Protein AF-0000000083156246 (afdb_homodimer)

Solvent-accessible surface area (backbone atoms only — not comparable to full-atom values): 14000 Å² total; per-residue (Å²): 124,77,68,82,75,63,25,38,40,36,39,37,38,32,23,58,22,93,51,38,38,28,32,35,78,38,46,65,82,38,46,43,34,25,43,88,97,34,77,85,45,65,44,53,47,70,71,51,30,69,39,66,24,40,34,71,54,14,24,37,70,51,32,36,21,20,38,89,96,41,74,42,15,24,26,34,36,34,30,39,26,34,57,85,78,69,37,68,40,30,32,45,35,41,36,32,53,46,61,86,89,46,61,37,47,78,46,81,38,79,67,34,80,67,39,44,77,48,71,56,75,60,36,51,52,68,57,34,41,56,33,44,33,41,37,32,67,102,126,79,67,85,80,63,26,38,39,34,40,36,39,32,23,58,23,92,52,38,36,29,31,35,78,38,46,64,83,37,47,44,36,25,42,87,97,33,78,85,46,64,42,53,46,71,69,51,30,68,38,68,24,40,37,71,53,14,25,37,70,51,32,36,21,21,37,88,96,43,74,44,14,24,26,35,36,34,31,38,26,35,58,83,78,70,38,67,41,29,31,45,34,41,36,33,52,44,62,86,89,47,61,37,46,78,46,80,39,78,67,32,79,66,39,43,76,47,72,55,73,59,35,52,52,70,55,34,41,55,34,45,34,40,37,32,67,103

Organism: NCBI:txid41062

Nearest PDB structures (foldseek):
  6myk-assembly4_D  TM=9.295E-01  e=2.695E-13  Pleurotus ostreatus
  4oeb-assembly1_A  TM=9.146E-01  e=1.366E-12  Pleurotus ostreatus
  6myi-assembly1_A  TM=9.170E-01  e=2.559E-12  Pleurotus ostreatus
  6zc2-assembly1_A  TM=9.288E-01  e=1.599E-11  Pseudomonas aeruginosa PAO1
  5v3s-assembly2_B  TM=8.999E-01  e=5.058E-11  Alcaligenes faecalis

Structure (mmCIF, N/CA/C/O backbone):
data_AF-0000000083156246-model_v1
#
loop_
_entity.id
_entity.type
_entity.pdbx_description
1 polymer 'Aegerolysin type hemolysin'
#
loop_
_atom_site.group_PDB
_atom_site.id
_atom_site.type_symbol
_atom_site.label_atom_id
_atom_site.label_alt_id
_atom_site.label_comp_id
_atom_site.label_asym_id
_atom_site.label_entity_id
_atom_site.label_seq_id
_atom_site.pdbx_PDB_ins_code
_atom_site.Cartn_x
_atom_site.Cartn_y
_atom_site.Cartn_z
_atom_site.occupancy
_atom_site.B_iso_or_equiv
_atom_site.auth_seq_id
_atom_site.auth_comp_id
_atom_site.auth_asym_id
_atom_site.auth_atom_id
_atom_site.pdbx_PDB_model_num
ATOM 1 N N . MET A 1 1 ? 5.893 0.701 -27.314 1 23 1 MET A N 1
ATOM 2 C CA . MET A 1 1 ? 7.098 -0.045 -26.962 1 23 1 MET A CA 1
ATOM 3 C C . MET A 1 1 ? 6.762 -1.228 -26.061 1 23 1 MET A C 1
ATOM 5 O O . MET A 1 1 ? 5.915 -1.117 -25.173 1 23 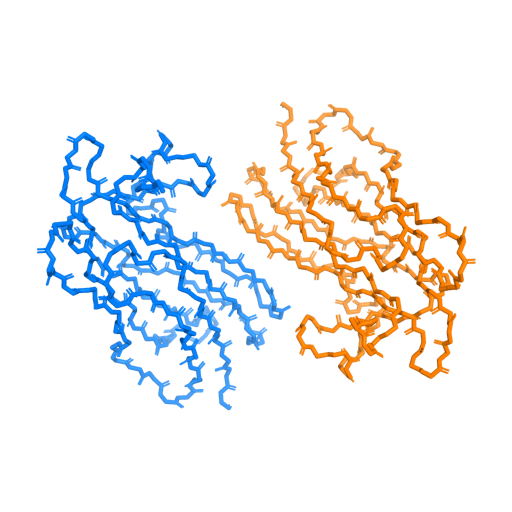1 MET A O 1
ATOM 9 N N . ALA A 1 2 ? 6.715 -2.397 -26.546 1 32.4 2 ALA A N 1
ATOM 10 C CA . ALA A 1 2 ? 6.608 -3.628 -25.768 1 32.4 2 ALA A CA 1
ATOM 11 C C . ALA A 1 2 ? 7.308 -3.486 -24.419 1 32.4 2 ALA A C 1
ATOM 13 O O . ALA A 1 2 ? 8.448 -3.021 -24.349 1 32.4 2 ALA A O 1
ATOM 14 N N . ASP A 1 3 ? 6.818 -3.078 -23.359 1 42.76 3 ASP A N 1
ATOM 15 C CA . ASP A 1 3 ? 7.638 -2.944 -22.159 1 42.76 3 ASP A CA 1
ATOM 16 C C . ASP A 1 3 ? 8.715 -4.026 -22.106 1 42.76 3 ASP A C 1
ATOM 18 O O . ASP A 1 3 ? 8.46 -5.18 -22.457 1 42.76 3 ASP A O 1
ATOM 22 N N . ALA A 1 4 ? 9.845 -3.738 -22.415 1 46.4 4 ALA A N 1
ATOM 23 C CA . ALA A 1 4 ? 11.026 -4.597 -22.469 1 46.4 4 ALA A CA 1
ATOM 24 C C . ALA A 1 4 ? 10.936 -5.717 -21.437 1 46.4 4 ALA A C 1
ATOM 26 O O . A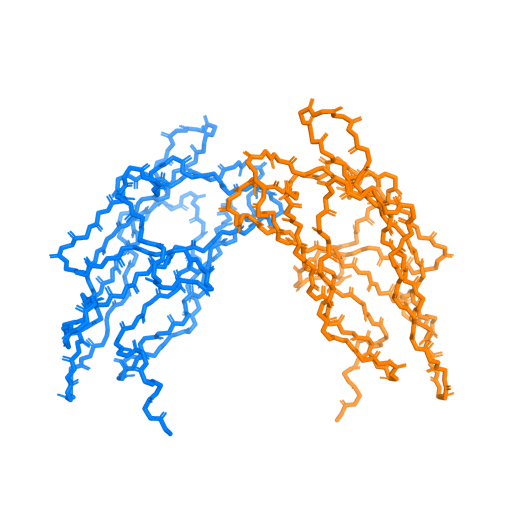LA A 1 4 ? 11.65 -6.718 -21.535 1 46.4 4 ALA A O 1
ATOM 27 N N . TYR A 1 5 ? 10.292 -5.524 -20.379 1 56.63 5 TYR A N 1
ATOM 28 C CA . TYR A 1 5 ? 10.434 -6.5 -19.304 1 56.63 5 TYR A CA 1
ATOM 29 C C . TYR A 1 5 ? 9.358 -7.574 -19.397 1 56.63 5 TYR A C 1
ATOM 31 O O . TYR A 1 5 ? 9.165 -8.352 -18.46 1 56.63 5 TYR A O 1
ATOM 39 N N . GLY A 1 6 ? 9.312 -8.321 -20.547 1 78.67 6 GLY A N 1
ATOM 40 C CA . GLY A 1 6 ? 8.546 -9.539 -20.757 1 78.67 6 GLY A CA 1
ATOM 41 C C . GLY A 1 6 ? 7.22 -9.544 -20.02 1 78.67 6 GLY A C 1
ATOM 42 O O . GLY A 1 6 ? 6.666 -8.484 -19.72 1 78.67 6 GLY A O 1
ATOM 43 N N . GLN A 1 7 ? 6.46 -10.645 -19.826 1 90.79 7 GLN A N 1
ATOM 44 C CA . GLN A 1 7 ? 5.186 -10.843 -19.144 1 90.79 7 GLN A CA 1
ATOM 45 C C . GLN A 1 7 ? 5.345 -10.712 -17.632 1 90.79 7 GLN A C 1
ATOM 47 O O . GLN A 1 7 ? 6.297 -11.241 -17.055 1 90.79 7 GLN A O 1
ATOM 52 N N . TYR A 1 8 ? 4.467 -9.873 -16.946 1 93.11 8 TYR A N 1
ATOM 53 C CA . TYR A 1 8 ? 4.473 -9.778 -15.49 1 93.11 8 TYR A CA 1
ATOM 54 C C . TYR A 1 8 ? 3.066 -9.545 -14.953 1 93.11 8 TYR A C 1
ATOM 56 O O . TYR A 1 8 ? 2.163 -9.167 -15.703 1 93.11 8 TYR A O 1
ATOM 64 N N . VAL A 1 9 ? 2.884 -9.857 -13.705 1 96.03 9 VAL A N 1
ATOM 65 C CA . VAL A 1 9 ? 1.678 -9.508 -12.961 1 96.03 9 VAL A CA 1
ATOM 66 C C . VAL A 1 9 ? 2.06 -8.859 -11.633 1 96.03 9 VAL A C 1
ATOM 68 O O . VAL A 1 9 ? 3.001 -9.298 -10.967 1 96.03 9 VAL A O 1
ATOM 71 N N . ASP A 1 10 ? 1.47 -7.801 -11.275 1 96.47 10 ASP A N 1
ATOM 72 C CA . ASP A 1 10 ? 1.563 -7.11 -9.993 1 96.47 10 ASP A CA 1
ATOM 73 C C . ASP A 1 10 ? 0.211 -7.089 -9.282 1 96.47 10 ASP A C 1
ATOM 75 O O . ASP A 1 10 ? -0.662 -6.287 -9.621 1 96.47 10 ASP A O 1
ATOM 79 N N . ILE A 1 11 ? 0.009 -7.968 -8.343 1 98.56 11 ILE A N 1
ATOM 80 C CA . ILE A 1 11 ? -1.242 -8.012 -7.594 1 98.56 11 ILE A CA 1
ATOM 81 C C . ILE A 1 11 ? -1.177 -7.034 -6.423 1 98.56 11 ILE A C 1
ATOM 83 O O . ILE A 1 11 ? -0.432 -7.252 -5.465 1 98.56 11 ILE A O 1
ATOM 87 N N . GLN A 1 12 ? -1.882 -6.008 -6.473 1 97.97 12 GLN A N 1
ATOM 88 C CA . GLN A 1 12 ? -1.925 -5.013 -5.407 1 97.97 12 GLN A CA 1
ATOM 89 C C . GLN A 1 12 ? -3.128 -5.235 -4.494 1 97.97 12 GLN A C 1
ATOM 91 O O . GLN A 1 12 ? -4.264 -4.946 -4.874 1 97.97 12 GLN A O 1
ATOM 96 N N . ILE A 1 13 ? -2.858 -5.654 -3.304 1 98.57 13 ILE A N 1
ATOM 97 C CA . ILE A 1 13 ? -3.926 -6.034 -2.385 1 98.57 13 ILE A CA 1
ATOM 98 C C . ILE A 1 13 ? -4.081 -4.967 -1.305 1 98.57 13 ILE A C 1
ATOM 100 O O . ILE A 1 13 ? -3.105 -4.587 -0.654 1 98.57 13 ILE A O 1
ATOM 104 N N . GLU A 1 14 ? -5.217 -4.503 -1.115 1 97.8 14 GLU A N 1
ATOM 105 C CA . GLU A 1 14 ? -5.56 -3.556 -0.058 1 97.8 14 GLU A CA 1
ATOM 106 C C . GLU A 1 14 ? -6.486 -4.193 0.974 1 97.8 14 GLU A C 1
ATOM 108 O O . GLU A 1 14 ? -7.502 -4.793 0.618 1 97.8 14 GLU A O 1
ATOM 113 N N . ASP A 1 15 ? -6.159 -4.067 2.263 1 97.54 15 ASP A N 1
ATOM 114 C CA . ASP A 1 15 ? -6.98 -4.602 3.345 1 97.54 15 ASP A CA 1
ATOM 115 C C . ASP A 1 15 ? -7.95 -3.547 3.871 1 97.54 15 ASP A C 1
ATOM 117 O O . ASP A 1 15 ? -7.55 -2.635 4.599 1 97.54 15 ASP A O 1
ATOM 121 N N . GLY A 1 16 ? -9.198 -3.712 3.535 1 94.71 16 GLY A N 1
ATOM 122 C CA . GLY A 1 16 ? -10.239 -2.833 4.043 1 94.71 16 GLY A CA 1
ATOM 123 C C . GLY A 1 16 ? -10.981 -3.412 5.233 1 94.71 16 GLY A C 1
ATOM 124 O O . GLY A 1 16 ? -12.065 -2.942 5.584 1 94.71 16 GLY A O 1
ATOM 125 N N . MET A 1 17 ? -10.423 -4.437 5.791 1 95.15 17 MET A N 1
ATOM 126 C CA . MET A 1 17 ? -11.094 -5.091 6.912 1 95.15 17 MET A CA 1
ATOM 127 C C . MET A 1 17 ? -10.631 -4.504 8.241 1 95.15 17 MET A C 1
ATOM 129 O O . MET A 1 17 ? -9.77 -3.622 8.269 1 95.15 17 MET A O 1
ATOM 133 N N . LYS A 1 18 ? -11.237 -5 9.323 1 91.83 18 LYS A N 1
ATOM 134 C CA . LYS A 1 18 ? -10.903 -4.586 10.683 1 91.83 18 LYS A CA 1
ATOM 135 C C . LYS A 1 18 ? -9.604 -5.235 11.153 1 91.83 18 LYS A C 1
ATOM 137 O O . LYS A 1 18 ? -8.924 -4.707 12.035 1 91.83 18 LYS A O 1
ATOM 142 N N . PHE A 1 19 ? -9.316 -6.361 10.568 1 94.77 19 PHE A N 1
ATOM 143 C CA . PHE A 1 19 ? -8.128 -7.094 10.988 1 94.77 19 PHE A CA 1
ATOM 144 C C . PHE A 1 19 ? -7.188 -7.324 9.81 1 94.77 19 PHE A C 1
ATOM 146 O O . PHE A 1 19 ? -7.561 -7.093 8.657 1 94.77 19 PHE A O 1
ATOM 153 N N . ASP A 1 20 ? -5.998 -7.82 10.111 1 96.71 20 ASP A N 1
ATOM 154 C CA . ASP A 1 20 ? -4.947 -7.996 9.114 1 96.71 20 ASP A CA 1
ATOM 155 C C . ASP A 1 20 ? -5.25 -9.182 8.2 1 96.71 20 ASP A C 1
ATOM 157 O O . ASP A 1 20 ? -5.964 -10.108 8.591 1 96.71 20 ASP A O 1
ATOM 161 N N . VAL A 1 21 ? -4.754 -9.085 7.008 1 98.07 21 VAL A N 1
ATOM 162 C CA . VAL A 1 21 ? -4.796 -10.188 6.053 1 98.07 21 VAL A CA 1
ATOM 163 C C . VAL A 1 21 ? -3.402 -10.793 5.901 1 98.07 21 VAL A C 1
ATOM 165 O O . VAL A 1 21 ? -2.41 -10.067 5.806 1 98.07 21 VAL A O 1
ATOM 168 N N . ARG A 1 22 ? -3.299 -12.064 5.909 1 97.73 22 ARG A N 1
ATOM 169 C CA . ARG A 1 22 ? -2.034 -12.759 5.691 1 97.73 22 ARG A CA 1
ATOM 170 C C . ARG A 1 22 ? -2.015 -13.446 4.33 1 97.73 22 ARG A C 1
ATOM 172 O O . ARG A 1 22 ? -3.042 -13.944 3.865 1 97.73 22 ARG A O 1
ATOM 179 N N . ILE A 1 23 ? -0.911 -13.478 3.746 1 98.3 23 ILE A N 1
ATOM 180 C CA . ILE A 1 23 ? -0.704 -14.234 2.516 1 98.3 23 ILE A CA 1
ATOM 181 C C . ILE A 1 23 ? -0.098 -15.597 2.844 1 98.3 23 ILE A C 1
ATOM 183 O O . ILE A 1 23 ? 0.9 -15.683 3.564 1 98.3 23 ILE A O 1
ATOM 187 N N . GLU A 1 24 ? -0.677 -16.654 2.321 1 98.21 24 GLU A N 1
ATOM 188 C CA . GLU A 1 24 ? -0.162 -17.999 2.559 1 98.21 24 GLU A CA 1
ATOM 189 C C . GLU A 1 24 ? -0.157 -18.823 1.274 1 98.21 24 GLU A C 1
ATOM 191 O O . GLU A 1 24 ? -0.799 -18.451 0.29 1 98.21 24 GLU A O 1
ATOM 196 N N . ASN A 1 25 ? 0.565 -19.914 1.308 1 98.4 25 ASN A N 1
ATOM 197 C CA . ASN A 1 25 ? 0.618 -20.929 0.261 1 98.4 25 ASN A CA 1
ATOM 198 C C . ASN A 1 25 ? 0.941 -20.315 -1.099 1 98.4 25 ASN A C 1
ATOM 200 O O . ASN A 1 25 ? 0.307 -20.649 -2.101 1 98.4 25 ASN A O 1
ATOM 204 N N . ALA A 1 26 ? 1.784 -19.351 -1.062 1 98.52 26 ALA A N 1
ATOM 205 C CA . ALA A 1 26 ? 2.267 -18.775 -2.315 1 98.52 26 ALA A CA 1
ATOM 206 C C . ALA A 1 26 ? 3.054 -19.802 -3.124 1 98.52 26 ALA A C 1
ATOM 208 O O . ALA A 1 26 ? 3.902 -20.512 -2.579 1 98.52 26 ALA A O 1
ATOM 209 N N . HIS A 1 27 ? 2.754 -19.889 -4.32 1 98.07 27 HIS A N 1
ATOM 210 C CA . HIS A 1 27 ? 3.524 -20.779 -5.182 1 98.07 27 HIS A CA 1
ATOM 211 C C . HIS A 1 27 ? 3.441 -20.342 -6.641 1 98.07 27 HIS A C 1
ATOM 213 O O . HIS A 1 27 ? 2.525 -19.609 -7.022 1 98.07 27 HIS A O 1
ATOM 219 N N . LEU A 1 28 ? 4.389 -20.844 -7.396 1 96.55 28 LEU A N 1
ATOM 220 C CA . LEU A 1 28 ? 4.446 -20.601 -8.833 1 96.55 28 LEU A CA 1
ATOM 221 C C . LEU A 1 28 ? 4.532 -21.913 -9.604 1 96.55 28 LEU A C 1
ATOM 223 O O . LEU A 1 28 ? 5.288 -22.811 -9.227 1 96.55 28 LEU A O 1
ATOM 227 N N . ASP A 1 29 ? 3.682 -22.043 -10.539 1 95.49 29 ASP A N 1
ATOM 228 C CA . ASP A 1 29 ? 3.843 -23.132 -11.498 1 95.49 29 ASP A CA 1
ATOM 229 C C . ASP A 1 29 ? 4.861 -22.768 -12.576 1 95.49 29 ASP A C 1
ATOM 231 O O . ASP A 1 29 ? 5.501 -23.648 -13.156 1 95.49 29 ASP A O 1
ATOM 235 N N . SER A 1 30 ? 4.984 -21.489 -12.866 1 93.9 30 SER A N 1
ATOM 236 C CA . SER A 1 30 ? 5.974 -20.953 -13.794 1 93.9 30 SER A CA 1
ATOM 237 C C . SER A 1 30 ? 6.341 -19.515 -13.442 1 93.9 30 SER A C 1
ATOM 239 O O . SER A 1 30 ? 5.482 -18.732 -13.032 1 93.9 30 SER A O 1
ATOM 241 N N . GLY A 1 31 ? 7.655 -19.162 -13.643 1 94.14 31 GLY A N 1
ATOM 242 C CA . GLY A 1 31 ? 8.134 -17.808 -13.414 1 94.14 3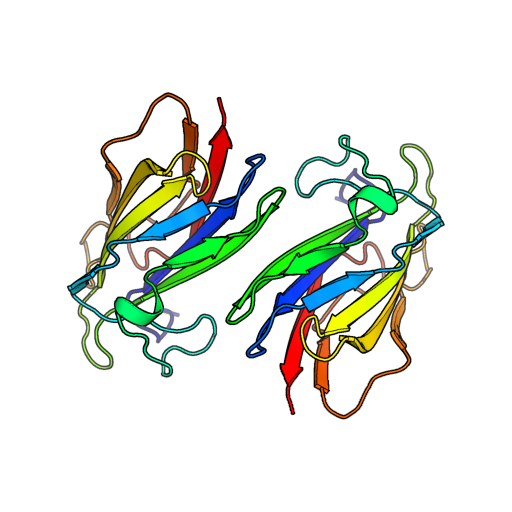1 GLY A CA 1
ATOM 243 C C . GLY A 1 31 ? 8.825 -17.638 -12.075 1 94.14 31 GLY A C 1
ATOM 244 O O . GLY A 1 31 ? 9.33 -18.606 -11.503 1 94.14 31 GLY A O 1
ATOM 245 N N . GLN A 1 32 ? 8.905 -16.33 -11.625 1 93.84 32 GLN A N 1
ATOM 246 C CA . GLN A 1 32 ? 9.557 -16.003 -10.361 1 93.84 32 GLN A CA 1
ATOM 247 C C . GLN A 1 32 ? 8.873 -14.822 -9.679 1 93.84 32 GLN A C 1
ATOM 249 O O . GLN A 1 32 ? 8.363 -13.921 -10.349 1 93.84 32 GLN A O 1
ATOM 254 N N . PHE A 1 33 ? 8.934 -14.887 -8.337 1 95.34 33 PHE A N 1
ATOM 255 C CA . PHE A 1 33 ? 8.541 -13.709 -7.574 1 95.34 33 PHE A CA 1
ATOM 256 C C . PHE A 1 33 ? 9.674 -12.69 -7.527 1 95.34 33 PHE A C 1
ATOM 258 O O . PHE A 1 33 ? 10.849 -13.059 -7.572 1 95.34 33 PHE A O 1
ATOM 265 N N . TYR A 1 34 ? 9.305 -11.458 -7.466 1 93.15 34 TYR A N 1
ATOM 266 C CA . TYR A 1 34 ? 10.32 -10.42 -7.327 1 93.15 34 TYR A CA 1
ATOM 267 C C . TYR A 1 34 ? 9.805 -9.264 -6.477 1 93.15 34 TYR A C 1
ATOM 269 O O . TYR A 1 34 ? 8.6 -9.146 -6.243 1 93.15 34 TYR A O 1
ATOM 277 N N . ARG A 1 35 ? 10.692 -8.513 -5.934 1 91.02 35 ARG A N 1
ATOM 278 C CA . ARG A 1 35 ? 10.339 -7.338 -5.144 1 91.02 35 ARG A CA 1
ATOM 279 C C . ARG A 1 35 ? 9.88 -6.193 -6.041 1 91.02 35 ARG A C 1
ATOM 281 O O . ARG A 1 35 ? 10.515 -5.9 -7.057 1 91.02 35 ARG A O 1
ATOM 288 N N . LEU A 1 36 ? 8.854 -5.607 -5.593 1 90.83 36 LEU A N 1
ATOM 289 C CA . LEU A 1 36 ? 8.329 -4.482 -6.36 1 90.83 36 LEU A CA 1
ATOM 290 C C . LEU A 1 36 ? 9.421 -3.453 -6.632 1 90.83 36 LEU A C 1
ATOM 292 O O . LEU A 1 36 ? 10.144 -3.052 -5.716 1 90.83 36 LEU A O 1
ATOM 296 N N . GLY A 1 37 ? 9.584 -3.07 -7.895 1 82.17 37 GLY A N 1
ATOM 297 C CA . GLY A 1 37 ? 10.536 -2.044 -8.29 1 82.17 37 GLY A CA 1
ATOM 298 C C . GLY A 1 37 ? 11.882 -2.607 -8.705 1 82.17 37 GLY A C 1
ATOM 299 O O . GLY A 1 37 ? 12.711 -1.893 -9.273 1 82.17 37 GLY A O 1
ATOM 300 N N . ASP A 1 38 ? 12.1 -3.913 -8.359 1 87.01 38 ASP A N 1
ATOM 301 C CA . ASP A 1 38 ? 13.38 -4.525 -8.705 1 87.01 38 ASP A CA 1
ATOM 302 C C . ASP A 1 38 ? 13.197 -5.986 -9.111 1 87.01 38 ASP A C 1
ATOM 304 O O . ASP A 1 38 ? 13.292 -6.885 -8.274 1 87.01 38 ASP A O 1
ATOM 308 N N . GLN A 1 39 ? 13.144 -6.234 -10.37 1 85.51 39 GLN A N 1
ATOM 309 C CA . GLN A 1 39 ? 12.889 -7.582 -10.866 1 85.51 39 GLN A CA 1
ATOM 310 C C . GLN A 1 39 ? 14.097 -8.488 -10.641 1 85.51 39 GLN A C 1
ATOM 312 O O . GLN A 1 39 ? 13.988 -9.712 -10.739 1 85.51 39 GLN A O 1
ATOM 317 N N . ASN A 1 40 ? 15.232 -7.89 -10.373 1 86.39 40 ASN A N 1
ATOM 318 C CA . ASN A 1 40 ? 16.432 -8.679 -10.115 1 86.39 40 ASN A CA 1
ATOM 319 C C . ASN A 1 40 ? 16.479 -9.17 -8.67 1 86.39 40 ASN A C 1
ATOM 321 O O . ASN A 1 40 ? 17.312 -10.008 -8.322 1 86.39 40 ASN A O 1
ATOM 325 N N . ASP A 1 41 ? 15.635 -8.655 -7.875 1 90.68 41 ASP A N 1
ATOM 326 C CA . ASP A 1 41 ? 15.521 -9.118 -6.496 1 90.68 41 ASP A CA 1
ATOM 327 C C . ASP A 1 41 ? 14.45 -10.198 -6.366 1 90.68 41 ASP A C 1
ATOM 329 O O . ASP A 1 41 ? 13.317 -9.912 -5.973 1 90.68 41 ASP A O 1
ATOM 333 N N . VAL A 1 42 ? 14.86 -11.377 -6.644 1 92.56 42 VAL A N 1
ATOM 334 C CA . VAL A 1 42 ? 13.965 -12.528 -6.715 1 92.56 42 VAL A CA 1
ATOM 335 C C . VAL A 1 42 ? 13.59 -12.978 -5.305 1 92.56 42 VAL A C 1
ATOM 337 O O . VAL A 1 42 ? 14.448 -13.056 -4.422 1 92.56 42 VAL A O 1
ATOM 340 N N . LEU A 1 43 ? 12.39 -13.298 -5.126 1 94.06 43 LEU A N 1
ATOM 341 C CA . LEU A 1 43 ? 11.87 -13.786 -3.853 1 94.06 43 LEU A CA 1
ATOM 342 C C . LEU A 1 43 ? 11.488 -15.259 -3.951 1 94.06 43 LEU A C 1
ATOM 344 O O . LEU A 1 43 ? 10.984 -15.707 -4.984 1 94.06 43 LEU A O 1
ATOM 348 N N . SER A 1 44 ? 11.673 -15.966 -2.906 1 95.72 44 SER A N 1
ATOM 349 C CA . SER A 1 44 ? 11.157 -17.329 -2.827 1 95.72 44 SER A CA 1
ATOM 350 C C . SER A 1 44 ? 9.689 -17.341 -2.412 1 95.72 44 SER A C 1
ATOM 352 O O . SER A 1 44 ? 9.166 -16.332 -1.935 1 95.72 44 SER A O 1
ATOM 354 N N . ALA A 1 45 ? 9.062 -18.427 -2.608 1 96.11 45 ALA A N 1
ATOM 355 C CA . ALA A 1 45 ? 7.695 -18.588 -2.122 1 96.11 45 ALA A CA 1
ATOM 356 C C . ALA A 1 45 ? 7.619 -18.363 -0.614 1 96.11 45 ALA A C 1
ATOM 358 O O . ALA A 1 45 ? 6.63 -17.826 -0.109 1 96.11 45 ALA A O 1
ATOM 359 N N . ASP A 1 46 ? 8.677 -18.79 0.121 1 95.34 46 ASP A N 1
ATOM 360 C CA . ASP A 1 46 ? 8.727 -18.615 1.569 1 95.34 46 ASP A CA 1
ATOM 361 C C . ASP A 1 46 ? 8.787 -17.135 1.942 1 95.34 46 ASP A C 1
ATOM 363 O O . ASP A 1 46 ? 8.242 -16.725 2.968 1 95.34 46 ASP A O 1
ATOM 367 N N . ASP A 1 47 ? 9.515 -16.34 1.097 1 93.94 47 ASP A N 1
ATOM 368 C CA . ASP A 1 47 ? 9.585 -14.899 1.323 1 93.94 47 ASP A CA 1
ATOM 369 C C . ASP A 1 47 ? 8.202 -14.259 1.217 1 93.94 47 ASP A C 1
ATOM 371 O O . ASP A 1 47 ? 7.914 -13.275 1.901 1 93.94 47 ASP A O 1
ATOM 375 N N . VAL A 1 48 ? 7.37 -14.797 0.373 1 96.03 48 VAL A N 1
ATOM 376 C CA . VAL A 1 48 ? 6.041 -14.254 0.114 1 96.03 48 VAL A CA 1
ATOM 377 C C . VAL A 1 48 ? 5.056 -14.777 1.157 1 96.03 48 VAL A C 1
ATOM 379 O O . VAL A 1 48 ? 4.174 -14.044 1.61 1 96.03 48 VAL A O 1
ATOM 382 N N . ASP A 1 49 ? 5.336 -15.968 1.551 1 95.46 49 ASP A N 1
ATOM 383 C CA . ASP A 1 49 ? 4.472 -16.58 2.556 1 95.46 49 ASP A CA 1
ATOM 384 C C . ASP A 1 49 ? 4.539 -15.815 3.876 1 95.46 49 ASP A C 1
ATOM 386 O O . ASP A 1 49 ? 5.612 -15.372 4.289 1 95.46 49 ASP A O 1
ATOM 390 N N . ASP A 1 50 ? 3.428 -15.605 4.452 1 90.38 50 ASP A N 1
ATOM 391 C CA . ASP A 1 50 ? 3.223 -15.028 5.777 1 90.38 50 ASP A CA 1
ATOM 392 C C . ASP A 1 50 ? 3.398 -13.511 5.749 1 90.38 50 ASP A C 1
ATOM 394 O O . ASP A 1 50 ? 3.538 -12.877 6.796 1 90.38 50 ASP A O 1
ATOM 398 N N . MET A 1 51 ? 3.492 -12.984 4.497 1 94.62 51 MET A N 1
ATOM 399 C CA . MET A 1 51 ? 3.372 -11.531 4.425 1 94.62 51 MET A CA 1
ATOM 400 C C . MET A 1 51 ? 2.051 -11.063 5.026 1 94.62 51 MET A C 1
ATOM 402 O O . MET A 1 51 ? 1.02 -11.713 4.851 1 94.62 51 MET A O 1
ATOM 406 N N . ILE A 1 52 ? 2.125 -9.911 5.722 1 95.87 52 ILE A N 1
ATOM 407 C CA . ILE A 1 52 ? 0.932 -9.385 6.376 1 95.87 52 ILE A CA 1
ATOM 408 C C . ILE A 1 52 ? 0.535 -8.057 5.735 1 95.87 52 ILE A C 1
ATOM 410 O O . ILE A 1 52 ? 1.391 -7.217 5.45 1 95.87 52 ILE A O 1
ATOM 414 N N . ILE A 1 53 ? -0.639 -7.869 5.447 1 97.65 53 ILE A N 1
ATOM 415 C CA . ILE A 1 53 ? -1.247 -6.615 5.016 1 97.65 53 ILE A CA 1
ATOM 416 C C . ILE A 1 53 ? -2.012 -5.986 6.178 1 97.65 53 ILE A C 1
ATOM 418 O O . ILE A 1 53 ? -2.966 -6.575 6.692 1 97.65 53 ILE A O 1
ATOM 422 N N . ARG A 1 54 ? -1.672 -4.804 6.56 1 95.98 54 ARG A N 1
ATOM 423 C CA . ARG A 1 54 ? -2.272 -4.174 7.731 1 95.98 54 ARG A CA 1
ATOM 424 C C . ARG A 1 54 ? -3.703 -3.733 7.442 1 95.98 54 ARG A C 1
ATOM 426 O O . ARG A 1 54 ? -3.991 -3.21 6.363 1 95.98 54 ARG A O 1
ATOM 433 N N . HIS A 1 55 ? -4.533 -3.854 8.34 1 93.97 55 HIS A N 1
ATOM 434 C CA . HIS A 1 55 ? -5.941 -3.495 8.21 1 93.97 55 HIS A CA 1
ATOM 435 C C . HIS A 1 55 ? -6.109 -1.997 7.982 1 93.97 55 HIS A C 1
ATOM 437 O O . HIS A 1 55 ? -5.153 -1.232 8.127 1 93.97 55 HIS A O 1
ATOM 443 N N . ASN A 1 56 ? -7.342 -1.62 7.538 1 89.08 56 ASN A N 1
ATOM 444 C CA . ASN A 1 56 ? -7.758 -0.228 7.405 1 89.08 56 ASN A CA 1
ATOM 445 C C . ASN A 1 56 ? -6.906 0.516 6.38 1 89.08 56 ASN A C 1
ATOM 447 O O . ASN A 1 56 ? -6.372 1.587 6.671 1 89.08 56 ASN A O 1
ATOM 451 N N . GLY A 1 57 ? -6.706 -0.209 5.211 1 92.92 57 GLY A N 1
ATOM 452 C CA . GLY A 1 57 ? -6.16 0.509 4.071 1 92.92 57 GLY A CA 1
ATOM 453 C C . GLY A 1 57 ? -4.704 0.18 3.8 1 92.92 57 GLY A C 1
ATOM 454 O O . GLY A 1 57 ? -4.091 0.749 2.894 1 92.92 57 GLY A O 1
ATOM 455 N N . GLY A 1 58 ? -4.059 -0.656 4.606 1 95.66 58 GLY A N 1
ATOM 456 C CA . GLY A 1 58 ? -2.73 -1.128 4.25 1 95.66 58 GLY A CA 1
ATOM 457 C C . GLY A 1 58 ? -2.691 -1.849 2.915 1 95.66 58 GLY A C 1
ATOM 458 O O . GLY A 1 58 ? -3.691 -2.43 2.489 1 95.66 58 GLY A O 1
ATOM 459 N N . ARG A 1 59 ? -1.518 -1.782 2.258 1 96.82 59 ARG A N 1
ATOM 460 C CA . ARG A 1 59 ? -1.379 -2.406 0.946 1 96.82 59 ARG A CA 1
ATOM 461 C C . ARG A 1 59 ? -0.081 -3.199 0.851 1 96.82 59 ARG A C 1
ATOM 463 O O . ARG A 1 59 ? 0.897 -2.883 1.532 1 96.82 59 ARG A O 1
ATOM 470 N N . ARG A 1 60 ? -0.168 -4.2 0.036 1 97.1 60 ARG A N 1
ATOM 471 C CA . ARG A 1 60 ? 0.987 -5.023 -0.308 1 97.1 60 ARG A CA 1
ATOM 472 C C . ARG A 1 60 ? 0.92 -5.482 -1.76 1 97.1 60 ARG A C 1
ATOM 474 O O . ARG A 1 60 ? -0.168 -5.705 -2.297 1 97.1 60 ARG A O 1
ATOM 481 N N . ASP A 1 61 ? 2.049 -5.558 -2.417 1 96.96 61 ASP A N 1
ATOM 482 C CA . ASP A 1 61 ? 2.139 -6.033 -3.794 1 96.96 61 ASP A CA 1
ATOM 483 C C . ASP A 1 61 ? 2.807 -7.405 -3.86 1 96.96 61 ASP A C 1
ATOM 485 O O . ASP A 1 61 ? 3.854 -7.621 -3.245 1 96.96 61 ASP A O 1
ATOM 489 N N . ILE A 1 62 ? 2.2 -8.263 -4.545 1 97.72 62 ILE A N 1
ATOM 490 C CA . ILE A 1 62 ? 2.807 -9.54 -4.908 1 97.72 62 ILE A CA 1
ATOM 491 C C . ILE A 1 62 ? 3.161 -9.539 -6.393 1 97.72 62 ILE A C 1
ATOM 493 O O . ILE A 1 62 ? 2.274 -9.483 -7.249 1 97.72 62 ILE A O 1
ATOM 497 N N . CYS A 1 63 ? 4.408 -9.62 -6.663 1 95.61 63 CYS A N 1
ATOM 498 C CA . CYS A 1 63 ? 4.874 -9.478 -8.038 1 95.61 63 CYS A CA 1
ATOM 499 C C . CYS A 1 63 ? 5.432 -10.796 -8.563 1 95.61 63 CYS A C 1
ATOM 501 O O . CYS A 1 63 ? 6.163 -11.491 -7.856 1 95.61 63 CYS A O 1
ATOM 503 N N . ALA A 1 64 ? 5.072 -11.084 -9.77 1 95.45 64 ALA A N 1
ATOM 504 C CA . ALA A 1 64 ? 5.612 -12.26 -10.447 1 95.45 64 ALA A CA 1
ATOM 505 C C . ALA A 1 64 ? 5.876 -11.971 -11.922 1 95.45 64 ALA A C 1
ATOM 507 O O . ALA A 1 64 ? 5.161 -11.182 -12.544 1 95.45 64 ALA A O 1
ATOM 508 N N . CYS A 1 65 ? 6.833 -12.544 -12.491 1 93.54 65 CYS A N 1
ATOM 509 C CA . CYS A 1 65 ? 7.155 -12.422 -13.908 1 93.54 65 CYS A CA 1
ATOM 510 C C . CYS A 1 65 ? 7.672 -13.743 -14.466 1 93.54 65 CYS A C 1
ATOM 512 O O . CYS A 1 65 ? 7.827 -14.716 -13.727 1 93.54 65 CYS A O 1
ATOM 514 N N . GLY A 1 66 ? 7.722 -13.718 -15.737 1 90.73 66 GLY A N 1
ATOM 515 C CA . GLY A 1 66 ? 8.342 -14.884 -16.345 1 90.73 66 GLY A CA 1
ATOM 516 C C . GLY A 1 66 ? 9.796 -15.061 -15.953 1 90.73 66 GLY A C 1
ATOM 517 O O . GLY A 1 66 ? 10.371 -14.205 -15.277 1 90.73 66 GLY A O 1
ATOM 518 N N . ASP A 1 67 ? 10.376 -16.182 -16.265 1 79.17 67 ASP A N 1
ATOM 519 C CA . ASP A 1 67 ? 11.778 -16.452 -15.96 1 79.17 67 ASP A CA 1
ATOM 520 C C . ASP A 1 67 ? 12.696 -15.459 -16.67 1 79.17 67 ASP A C 1
ATOM 522 O O . ASP A 1 67 ? 12.392 -15.006 -17.776 1 79.17 67 ASP A O 1
ATOM 526 N N . MET A 1 68 ? 13.569 -14.918 -15.757 1 66.29 68 MET A N 1
ATOM 527 C CA . MET A 1 68 ? 14.553 -14.032 -16.372 1 66.29 68 MET A CA 1
ATOM 528 C C . MET A 1 68 ? 15.119 -14.65 -17.647 1 66.29 68 MET A C 1
ATOM 530 O O . MET A 1 68 ? 15.584 -15.791 -17.635 1 66.29 68 MET A O 1
ATOM 534 N N . GLY A 1 69 ? 15.065 -13.89 -18.758 1 61.53 69 GLY A N 1
ATOM 535 C CA . GLY A 1 69 ? 15.618 -14.389 -20.007 1 61.53 69 GLY A CA 1
ATOM 536 C C . GLY A 1 69 ? 14.655 -15.274 -20.775 1 61.53 69 GLY A C 1
ATOM 537 O O . GLY A 1 69 ? 14.967 -15.73 -21.877 1 61.53 69 GLY A O 1
ATOM 538 N N . SER A 1 70 ? 13.636 -15.766 -20.057 1 63.72 70 SER A N 1
ATOM 539 C CA . SER A 1 70 ? 12.705 -16.624 -20.783 1 63.72 70 SER A CA 1
ATOM 540 C C . SER A 1 70 ? 11.43 -15.871 -21.149 1 63.72 70 SER A C 1
ATOM 542 O O . SER A 1 70 ? 11.072 -14.891 -20.493 1 63.72 70 SER A O 1
ATOM 544 N N . MET A 1 71 ? 11.037 -16.026 -22.224 1 64.79 71 MET A N 1
ATOM 545 C CA . MET A 1 71 ? 9.757 -15.517 -22.708 1 64.79 71 MET A CA 1
ATOM 546 C C . MET A 1 71 ? 8.595 -16.288 -22.091 1 64.79 71 MET A C 1
ATOM 548 O O . MET A 1 71 ? 7.587 -16.536 -22.754 1 64.79 71 MET A O 1
ATOM 552 N N . SER A 1 72 ? 8.947 -16.883 -20.976 1 79.08 72 SER A N 1
ATOM 553 C CA . SER A 1 72 ? 7.796 -17.6 -20.435 1 79.08 72 SER A CA 1
ATOM 554 C C . SER A 1 72 ? 6.93 -16.687 -19.575 1 79.08 72 SER A C 1
ATOM 556 O O . SER A 1 72 ? 7.403 -15.667 -19.071 1 79.08 72 SER A O 1
ATOM 558 N N . GLY A 1 73 ? 5.719 -16.745 -19.56 1 91.03 73 GLY A N 1
ATOM 559 C CA . GLY A 1 73 ? 4.779 -16.036 -18.706 1 91.03 73 GLY A CA 1
ATOM 560 C C . GLY A 1 73 ? 4.846 -16.473 -17.254 1 91.03 73 GLY A C 1
ATOM 561 O O . GLY A 1 73 ? 5.85 -17.037 -16.816 1 91.03 73 GLY A O 1
ATOM 562 N N . THR A 1 74 ? 4.101 -16.152 -16.499 1 95.08 74 THR A N 1
ATOM 563 C CA . THR A 1 74 ? 4 -16.512 -15.089 1 95.08 74 THR A CA 1
ATOM 564 C C . THR A 1 74 ? 2.632 -17.114 -14.78 1 95.08 74 THR A C 1
ATOM 566 O O . THR A 1 74 ? 1.617 -16.672 -15.323 1 95.08 74 THR A O 1
ATOM 569 N N . GLN A 1 75 ? 2.657 -18.123 -13.982 1 96.23 75 GLN A N 1
ATOM 570 C CA . GLN A 1 75 ? 1.464 -18.788 -13.47 1 96.23 75 GLN A CA 1
ATOM 571 C C . GLN A 1 75 ? 1.635 -19.172 -12.003 1 96.23 75 GLN A C 1
ATOM 573 O O . GLN A 1 75 ? 2.7 -19.643 -11.6 1 96.23 75 GLN A O 1
ATOM 578 N N . GLY A 1 76 ? 0.563 -18.851 -11.216 1 98.04 76 GLY A N 1
ATOM 579 C CA . GLY A 1 76 ? 0.662 -19.176 -9.802 1 98.04 76 GLY A CA 1
ATOM 580 C C . GLY A 1 76 ? -0.587 -18.82 -9.018 1 98.04 76 GLY A C 1
ATOM 581 O O . GLY A 1 76 ? -1.655 -18.619 -9.601 1 98.04 76 GLY A O 1
ATOM 582 N N . ALA A 1 77 ? -0.393 -18.903 -7.675 1 98.77 77 ALA A N 1
ATOM 583 C CA . ALA A 1 77 ? -1.529 -18.6 -6.809 1 98.77 77 ALA A CA 1
ATOM 584 C C . ALA A 1 77 ? -1.062 -18.196 -5.413 1 98.77 77 ALA A C 1
ATOM 586 O O . ALA A 1 77 ? 0.066 -18.498 -5.018 1 98.77 77 ALA A O 1
ATOM 587 N N . ILE A 1 78 ? -1.909 -17.551 -4.706 1 98.82 78 ILE A N 1
ATOM 588 C CA . ILE A 1 78 ? -1.735 -17.225 -3.295 1 98.82 78 ILE A CA 1
ATOM 589 C C . ILE A 1 78 ? -3.072 -17.35 -2.568 1 98.82 78 ILE A C 1
ATOM 591 O O . ILE A 1 78 ? -4.133 -17.183 -3.173 1 98.82 78 ILE A O 1
ATOM 595 N N . ASP A 1 79 ? -3.015 -17.619 -1.305 1 98.84 79 ASP A N 1
ATOM 596 C CA . ASP A 1 79 ? -4.196 -17.58 -0.448 1 98.84 79 ASP A CA 1
ATOM 597 C C . ASP A 1 79 ? -4.22 -16.308 0.396 1 98.84 79 ASP A C 1
ATOM 599 O O . ASP A 1 79 ? -3.187 -15.883 0.919 1 98.84 79 ASP A O 1
ATOM 603 N N . LEU A 1 80 ? -5.37 -15.771 0.497 1 98.78 80 LEU A N 1
ATOM 604 C CA . LEU A 1 80 ? -5.621 -14.717 1.474 1 98.78 80 LEU A CA 1
ATOM 605 C C . LEU A 1 80 ? -6.294 -15.281 2.721 1 98.78 80 LEU A C 1
ATOM 607 O O . LEU A 1 80 ? -7.314 -15.967 2.625 1 98.78 80 LEU A O 1
ATOM 611 N N . ILE A 1 81 ? -5.695 -14.977 3.882 1 98.73 81 ILE A N 1
ATOM 612 C CA . ILE A 1 81 ? -6.181 -15.545 5.135 1 98.73 81 ILE A CA 1
ATOM 613 C C . ILE A 1 81 ? -6.532 -14.422 6.108 1 98.73 81 ILE A C 1
ATOM 615 O O . ILE A 1 81 ? -5.755 -13.48 6.286 1 98.73 81 ILE A O 1
ATOM 619 N N . ASP A 1 82 ? -7.668 -14.498 6.73 1 98.22 82 ASP A N 1
ATOM 620 C CA . ASP A 1 82 ? -7.992 -13.649 7.872 1 98.22 82 ASP A CA 1
ATOM 621 C C . ASP A 1 82 ? -7.11 -13.983 9.073 1 98.22 82 ASP A C 1
ATOM 623 O O . ASP A 1 82 ? -7.186 -15.086 9.618 1 98.22 82 ASP A O 1
ATOM 627 N N . ASP A 1 83 ? -6.385 -13.031 9.46 1 96.89 83 ASP A N 1
ATOM 628 C CA . ASP A 1 83 ? -5.344 -13.319 10.443 1 96.89 83 ASP A CA 1
ATOM 629 C C . ASP A 1 83 ? -5.952 -13.685 11.795 1 96.89 83 ASP A C 1
ATOM 631 O O . ASP A 1 83 ? -5.428 -14.547 12.504 1 96.89 83 ASP A O 1
ATOM 635 N N . VAL A 1 84 ? -7.04 -13.039 12.186 1 96.77 84 VAL A N 1
ATOM 636 C CA . VAL A 1 84 ? -7.634 -13.231 13.505 1 96.77 84 VAL A CA 1
ATOM 637 C C . VAL A 1 84 ? -8.483 -14.5 13.51 1 96.77 84 VAL A C 1
ATOM 639 O O . VAL A 1 84 ? -8.348 -15.341 14.403 1 96.77 84 VAL A O 1
ATOM 642 N N . LYS A 1 85 ? -9.324 -14.679 12.502 1 96.88 85 LYS A N 1
ATOM 643 C CA . LYS A 1 85 ? -10.227 -15.825 12.455 1 96.88 85 LYS A CA 1
ATOM 644 C C . LYS A 1 85 ? -9.523 -17.056 11.89 1 96.88 85 LYS A C 1
ATOM 646 O O . LYS A 1 85 ? -10.074 -18.159 11.916 1 96.88 85 LYS A O 1
ATOM 651 N N . ASP A 1 86 ? -8.358 -16.874 11.395 1 97.64 86 ASP A N 1
ATOM 652 C CA . ASP A 1 86 ? -7.621 -17.949 10.737 1 97.64 86 ASP A CA 1
ATOM 653 C C . ASP A 1 86 ? -8.48 -18.635 9.677 1 97.64 86 ASP A C 1
ATOM 655 O O . ASP A 1 86 ? -8.504 -19.864 9.591 1 97.64 86 ASP A O 1
ATOM 659 N N . ALA A 1 87 ? -9.219 -17.835 8.967 1 97.73 87 ALA A N 1
ATOM 660 C CA . ALA A 1 87 ? -10.123 -18.308 7.922 1 97.73 87 ALA A CA 1
ATOM 661 C C . ALA A 1 87 ? -9.618 -17.909 6.538 1 97.73 87 ALA A C 1
ATOM 663 O O . ALA A 1 87 ? -9.208 -16.766 6.326 1 97.73 87 ALA A O 1
ATOM 664 N N . LYS A 1 88 ? -9.703 -18.848 5.672 1 98.43 88 LYS A N 1
ATOM 665 C CA . LYS A 1 88 ? -9.356 -18.537 4.288 1 98.43 88 LYS A CA 1
ATOM 666 C C . LYS A 1 88 ? -10.417 -17.653 3.64 1 98.43 88 LYS A C 1
ATOM 668 O O . LYS A 1 88 ? -11.604 -17.986 3.656 1 98.43 88 LYS A O 1
ATOM 673 N N . ILE A 1 89 ? -9.955 -16.599 3.074 1 98.73 89 ILE A N 1
ATOM 674 C CA . ILE A 1 89 ? -10.837 -15.664 2.382 1 98.73 89 ILE A CA 1
ATOM 675 C C . ILE A 1 89 ? -11.057 -16.13 0.945 1 98.73 89 ILE A C 1
ATOM 677 O O . ILE A 1 89 ? -12.198 -16.287 0.504 1 98.73 89 ILE A O 1
ATOM 681 N N . CYS A 1 90 ? -10.02 -16.365 0.244 1 98.83 90 CYS A N 1
ATOM 682 C CA . CYS A 1 90 ? -10.047 -16.908 -1.11 1 98.83 90 CYS A CA 1
ATOM 683 C C . CYS A 1 90 ? -8.644 -17.269 -1.581 1 98.83 90 CYS A C 1
ATOM 685 O O . CYS A 1 90 ? -7.665 -17.033 -0.87 1 98.83 90 CYS A O 1
ATOM 687 N N . THR A 1 91 ? -8.56 -17.908 -2.685 1 98.84 91 THR A N 1
ATOM 688 C CA . THR A 1 91 ? -7.334 -18.105 -3.451 1 98.84 91 THR A CA 1
ATOM 689 C C . THR A 1 91 ? -7.327 -17.225 -4.697 1 98.84 91 THR A C 1
ATOM 691 O O . THR A 1 91 ? -8.281 -17.239 -5.478 1 98.84 91 THR A O 1
ATOM 694 N N . LEU A 1 92 ? -6.316 -16.445 -4.879 1 98.89 92 LEU A N 1
ATOM 695 C CA . LEU A 1 92 ? -6.09 -15.74 -6.136 1 98.89 92 LEU A CA 1
ATOM 696 C C . LEU A 1 92 ? -5.139 -16.522 -7.035 1 98.89 92 LEU A C 1
ATOM 698 O O . LEU A 1 92 ? -4.03 -16.867 -6.621 1 98.89 92 LEU A O 1
ATOM 702 N N . ALA A 1 93 ? -5.532 -16.779 -8.204 1 98.82 93 ALA A N 1
ATOM 703 C CA . ALA A 1 93 ? -4.726 -17.526 -9.166 1 98.82 93 ALA A CA 1
ATOM 704 C C . ALA A 1 93 ? -4.582 -16.756 -10.476 1 98.82 93 ALA A C 1
ATOM 706 O O . ALA A 1 93 ? -5.514 -16.074 -10.908 1 98.82 93 ALA A O 1
ATOM 707 N N . TRP A 1 94 ? -3.445 -16.922 -11.082 1 98.4 94 TRP A N 1
ATOM 708 C CA . TRP A 1 94 ? -3.228 -16.231 -12.348 1 98.4 94 TRP A CA 1
ATOM 709 C C . TRP A 1 94 ? -2.493 -17.128 -13.339 1 98.4 94 TRP A C 1
ATOM 711 O O . TRP A 1 94 ? -1.806 -18.071 -12.941 1 98.4 94 TRP A O 1
ATOM 721 N N . SER A 1 95 ? -2.726 -16.912 -14.551 1 96.49 95 SER A N 1
ATOM 722 C CA . SER A 1 95 ? -1.999 -17.429 -15.706 1 96.49 95 SER A CA 1
ATOM 723 C C . SER A 1 95 ? -1.738 -16.331 -16.732 1 96.49 95 SER A C 1
ATOM 725 O O . SER A 1 95 ? -2.671 -15.83 -17.364 1 96.49 95 SER A O 1
ATOM 727 N N . ALA A 1 96 ? -0.543 -15.928 -16.832 1 94.96 96 ALA A N 1
ATOM 728 C CA . ALA A 1 96 ? -0.125 -14.88 -17.76 1 94.96 96 ALA A CA 1
ATOM 729 C C . ALA A 1 96 ? 0.977 -15.378 -18.69 1 94.96 96 ALA A C 1
ATOM 731 O O . ALA A 1 96 ? 2.16 -15.128 -18.451 1 94.96 96 ALA A O 1
ATOM 732 N N . PRO A 1 97 ? 0.578 -16.073 -19.634 1 90.79 97 PRO A N 1
ATOM 733 C CA . PRO A 1 97 ? 1.556 -16.612 -20.581 1 90.79 97 PRO A CA 1
ATOM 734 C C . PRO A 1 97 ? 2.148 -15.539 -21.493 1 90.79 97 PRO A C 1
ATOM 736 O O . PRO A 1 97 ? 1.533 -14.489 -21.697 1 90.79 97 PRO A O 1
ATOM 739 N N . MET A 1 98 ? 3.312 -15.825 -21.897 1 83.58 98 MET A N 1
ATOM 740 C CA . MET A 1 98 ? 3.921 -14.962 -22.906 1 83.58 98 MET A CA 1
ATOM 741 C C . MET A 1 98 ? 3.581 -15.445 -24.312 1 83.58 98 MET A C 1
ATOM 743 O O . MET A 1 98 ? 3.383 -16.641 -24.531 1 83.58 98 MET A O 1
ATOM 747 N N . GLY A 1 99 ? 3.5 -14.613 -25.243 1 76.77 99 GLY A N 1
ATOM 748 C CA . GLY A 1 99 ? 3.281 -15.008 -26.626 1 76.77 99 GLY A CA 1
ATOM 749 C C . GLY A 1 99 ? 2.093 -14.314 -27.263 1 76.77 99 GLY A C 1
ATOM 750 O O . GLY A 1 99 ? 1.173 -13.881 -26.566 1 76.77 99 GLY A O 1
ATOM 751 N N . THR A 1 100 ? 2.177 -14.334 -28.434 1 75.56 100 THR A N 1
ATOM 752 C CA . THR A 1 100 ? 1.153 -13.663 -29.227 1 75.56 100 THR A CA 1
ATOM 753 C C . THR A 1 100 ? -0.145 -14.467 -29.226 1 75.56 100 THR A C 1
ATOM 755 O O . THR A 1 100 ? -0.124 -15.689 -29.381 1 75.56 100 THR A O 1
ATOM 758 N N . GLY A 1 101 ? -1.231 -13.832 -28.895 1 81.98 101 GLY A N 1
ATOM 759 C CA . GLY A 1 101 ? -2.556 -14.422 -29.001 1 81.98 101 GLY A CA 1
ATOM 760 C C . GLY A 1 101 ? -2.994 -15.135 -27.736 1 81.98 101 GLY A C 1
ATOM 761 O O . GLY A 1 101 ? -4.128 -15.612 -27.647 1 81.98 101 GLY A O 1
ATOM 762 N N . ARG A 1 102 ? -2.141 -15.372 -26.836 1 87.61 102 ARG A N 1
ATOM 763 C CA . ARG A 1 102 ? -2.528 -16.026 -25.59 1 87.61 102 ARG A CA 1
ATOM 764 C C . ARG A 1 102 ? -3.246 -15.053 -24.661 1 87.61 102 ARG A C 1
ATOM 766 O O . ARG A 1 102 ? -2.937 -13.859 -24.645 1 87.61 102 ARG A O 1
ATOM 773 N N . ARG A 1 103 ? -4.176 -15.599 -23.921 1 93.94 103 ARG A N 1
ATOM 774 C CA . ARG A 1 103 ? -5.017 -14.762 -23.073 1 93.94 103 ARG A CA 1
ATOM 775 C C . ARG A 1 103 ? -4.61 -14.882 -21.608 1 93.94 103 ARG A C 1
ATOM 777 O O . ARG A 1 103 ? -4.31 -15.978 -21.13 1 93.94 103 ARG A O 1
ATOM 784 N N . ASN A 1 104 ? -4.578 -13.834 -20.953 1 96.24 104 ASN A N 1
ATOM 785 C CA . ASN A 1 104 ? -4.368 -13.812 -19.509 1 96.24 104 ASN A CA 1
ATOM 786 C C . ASN A 1 104 ? -5.613 -14.267 -18.754 1 96.24 104 ASN A C 1
ATOM 788 O O . ASN A 1 104 ? -6.735 -14.082 -19.229 1 96.24 104 ASN A O 1
ATOM 792 N N . ARG A 1 105 ? -5.349 -14.937 -17.647 1 97.32 105 ARG A N 1
ATOM 793 C CA . ARG A 1 105 ? -6.438 -15.318 -16.753 1 97.32 105 ARG A CA 1
ATOM 794 C C . ARG A 1 105 ? -6.122 -14.935 -15.311 1 97.32 105 ARG A C 1
ATOM 796 O O . ARG A 1 105 ? -4.993 -15.11 -14.85 1 97.32 105 ARG A O 1
ATOM 803 N N . PHE A 1 106 ? -7.055 -14.299 -14.671 1 98.46 106 PHE A N 1
ATOM 804 C CA . PHE A 1 106 ? -7.033 -14.009 -13.242 1 98.46 106 PHE A CA 1
ATOM 805 C C . PHE A 1 106 ? -8.328 -14.462 -12.578 1 98.46 106 PHE A C 1
ATOM 807 O O . PHE A 1 106 ? -9.417 -14.051 -12.984 1 98.46 106 PHE A O 1
ATOM 814 N N . THR A 1 107 ? -8.168 -15.376 -11.537 1 97.91 107 THR A N 1
ATOM 815 C CA . THR A 1 107 ? -9.379 -15.979 -10.991 1 97.91 107 THR A CA 1
ATOM 816 C C . THR A 1 107 ? -9.366 -15.934 -9.466 1 97.91 107 THR A C 1
ATOM 818 O O . THR A 1 107 ? -8.306 -16.044 -8.846 1 97.91 107 THR A O 1
ATOM 821 N N . LYS A 1 108 ? -10.501 -15.757 -8.956 1 98.24 108 LYS A N 1
ATOM 822 C CA . LYS A 1 108 ? -10.778 -15.919 -7.532 1 98.24 108 LYS A CA 1
ATOM 823 C C . LYS A 1 108 ? -11.414 -17.277 -7.247 1 98.24 108 LYS A C 1
ATOM 825 O O . LYS A 1 108 ? -12.505 -17.572 -7.74 1 98.24 108 LYS A O 1
ATOM 830 N N . LEU A 1 109 ? -10.72 -18.109 -6.495 1 98.41 109 LEU A N 1
ATOM 831 C CA . LEU A 1 109 ? -11.205 -19.447 -6.175 1 98.41 109 LEU A CA 1
ATOM 832 C C . LEU A 1 109 ? -11.542 -19.562 -4.693 1 98.41 109 LEU A C 1
ATOM 834 O O . LEU A 1 109 ? -11.042 -18.786 -3.875 1 98.41 109 LEU A O 1
ATOM 838 N N . ASP A 1 110 ? -12.508 -20.515 -4.298 1 98.35 110 ASP A N 1
ATOM 839 C CA . ASP A 1 110 ? -12.845 -20.859 -2.92 1 98.35 110 ASP A CA 1
ATOM 840 C C . ASP A 1 110 ? -13.207 -19.613 -2.115 1 98.35 110 ASP A C 1
ATOM 842 O O . ASP A 1 110 ? -12.722 -19.426 -0.997 1 98.35 110 ASP A O 1
ATOM 846 N N . HIS A 1 111 ? -13.889 -18.791 -2.7 1 98.46 111 HIS A N 1
ATOM 847 C CA . HIS A 1 111 ? -14.255 -17.52 -2.084 1 98.46 111 HIS A CA 1
ATOM 848 C C . HIS A 1 111 ? -15.185 -17.732 -0.894 1 98.46 111 HIS A C 1
ATOM 850 O O . HIS A 1 111 ? -16.263 -18.313 -1.038 1 98.46 111 HIS A O 1
ATOM 856 N N . ASN A 1 112 ? -14.75 -17.366 0.27 1 98.54 112 ASN A N 1
ATOM 857 C CA . ASN A 1 112 ? -15.584 -17.339 1.467 1 98.54 112 ASN A CA 1
ATOM 858 C C . ASN A 1 112 ? -16.564 -16.169 1.44 1 98.54 112 ASN A C 1
ATOM 860 O O . ASN A 1 112 ? -16.154 -15.009 1.498 1 98.54 112 ASN A O 1
ATOM 864 N N . THR A 1 113 ? -17.786 -16.405 1.476 1 9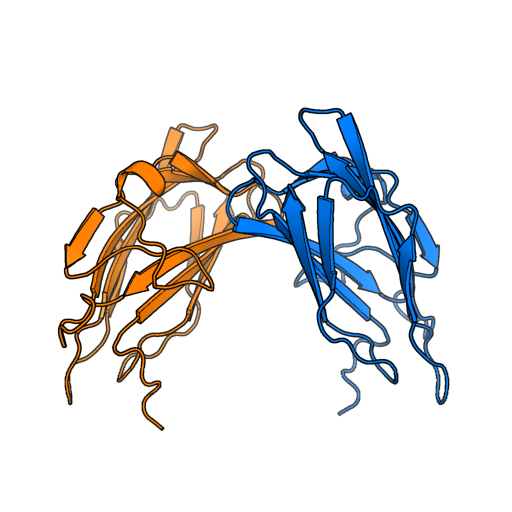7.21 113 THR A N 1
ATOM 865 C CA . THR A 1 113 ? -18.816 -15.407 1.207 1 97.21 113 THR A CA 1
ATOM 866 C C . THR A 1 113 ? -18.964 -14.452 2.388 1 97.21 113 THR A C 1
ATOM 868 O O . THR A 1 113 ? -19.643 -13.428 2.283 1 97.21 113 THR A O 1
ATOM 871 N N . ASN A 1 114 ? -18.309 -14.742 3.474 1 97.64 114 ASN A N 1
ATOM 872 C CA . ASN A 1 114 ? -18.302 -13.811 4.597 1 97.64 114 ASN A CA 1
ATOM 873 C C . ASN A 1 114 ? -17.442 -12.585 4.304 1 97.64 114 ASN A C 1
ATOM 875 O O . ASN A 1 114 ? -17.452 -11.618 5.067 1 97.64 114 ASN A O 1
ATOM 879 N N . TYR A 1 115 ? -16.758 -12.691 3.179 1 98.25 115 TYR A N 1
ATOM 880 C CA . TYR A 1 115 ? -15.889 -11.594 2.767 1 98.25 115 TYR A CA 1
ATOM 881 C C . TYR A 1 115 ? -16.246 -11.112 1.366 1 98.25 115 TYR A C 1
ATOM 883 O O . TYR A 1 115 ? -16.795 -11.87 0.563 1 98.25 115 TYR A O 1
ATOM 891 N N . THR A 1 116 ? -16.007 -9.859 1.112 1 97.97 116 THR A N 1
ATOM 892 C CA . THR A 1 116 ? -16.037 -9.317 -0.242 1 97.97 116 THR A CA 1
ATOM 893 C C . THR A 1 116 ? -14.623 -9.155 -0.791 1 97.97 116 THR A C 1
ATOM 895 O O . THR A 1 116 ? -13.748 -8.607 -0.117 1 97.97 116 THR A O 1
ATOM 898 N N . VAL A 1 117 ? -14.36 -9.707 -1.891 1 98.34 117 VAL A N 1
ATOM 899 C CA . VAL A 1 117 ? -13.103 -9.558 -2.616 1 98.34 117 VAL A CA 1
ATOM 900 C C . VAL A 1 117 ? -13.367 -8.944 -3.989 1 98.34 117 VAL A C 1
ATOM 902 O O . VAL A 1 117 ? -13.919 -9.602 -4.874 1 98.34 117 VAL A O 1
ATOM 905 N N . ASP A 1 118 ? -12.943 -7.724 -4.156 1 97.99 118 ASP A N 1
ATOM 906 C CA . ASP A 1 118 ? -13.147 -7.008 -5.412 1 97.99 118 ASP A CA 1
ATOM 907 C C . ASP A 1 118 ? -11.873 -6.999 -6.253 1 97.99 118 ASP A C 1
ATOM 909 O O . ASP A 1 118 ? -10.828 -6.524 -5.802 1 97.99 118 ASP A O 1
ATOM 913 N N . ILE A 1 119 ? -11.969 -7.449 -7.441 1 98.11 119 ILE A N 1
ATOM 914 C CA . ILE A 1 119 ? -10.86 -7.467 -8.389 1 98.11 119 ILE A CA 1
ATOM 915 C C . ILE A 1 119 ? -11.1 -6.43 -9.484 1 98.11 119 ILE A C 1
ATOM 917 O O . ILE A 1 119 ? -12.112 -6.484 -10.187 1 98.11 119 ILE A O 1
ATOM 921 N N . GLY A 1 120 ? -10.185 -5.5 -9.577 1 97.47 120 GLY A N 1
ATOM 922 C CA . GLY A 1 120 ? -10.309 -4.48 -10.606 1 97.47 120 GLY A CA 1
ATOM 923 C C . GLY A 1 120 ? -9.92 -4.975 -11.987 1 97.47 120 GLY A C 1
ATOM 924 O O . GLY A 1 120 ? -9.741 -6.177 -12.194 1 97.47 120 GLY A O 1
ATOM 925 N N . ASP A 1 121 ? -9.757 -3.979 -12.846 1 96.61 121 ASP A N 1
ATOM 926 C CA . ASP A 1 121 ? -9.464 -4.318 -14.235 1 96.61 121 ASP A CA 1
ATOM 927 C C . ASP A 1 121 ? -8.002 -4.724 -14.404 1 96.61 121 ASP A C 1
ATOM 929 O O . ASP A 1 121 ? -7.122 -4.195 -13.721 1 96.61 121 ASP A O 1
ATOM 933 N N . TRP A 1 122 ? -7.766 -5.614 -15.323 1 95.87 122 TRP A N 1
ATOM 934 C CA . TRP A 1 122 ? -6.45 -6.034 -15.792 1 95.87 122 TRP A CA 1
ATOM 935 C C . TRP A 1 122 ? -6.489 -6.39 -17.275 1 95.87 122 TRP A C 1
ATOM 937 O O . TRP A 1 122 ? -7.565 -6.489 -17.868 1 95.87 122 TRP A O 1
ATOM 947 N N . ASN A 1 123 ? -5.355 -6.557 -17.834 1 95.01 123 ASN A N 1
ATOM 948 C CA . ASN A 1 123 ? -5.29 -6.787 -19.274 1 95.01 123 ASN A CA 1
ATOM 949 C C . ASN A 1 123 ? -5.496 -8.26 -19.616 1 95.01 123 ASN A C 1
ATOM 951 O O . ASN A 1 123 ? -4.709 -9.114 -19.203 1 95.01 123 ASN A O 1
ATOM 955 N N . GLU A 1 124 ? -6.49 -8.524 -20.367 1 94.22 124 GLU A N 1
ATOM 956 C CA . GLU A 1 124 ? -6.802 -9.903 -20.733 1 94.22 124 GLU A CA 1
ATOM 957 C C . GLU A 1 124 ? -5.872 -10.404 -21.834 1 94.22 124 GLU A C 1
ATOM 959 O O . GLU A 1 124 ? -5.805 -11.607 -22.098 1 94.22 124 GLU A O 1
ATOM 964 N N . SER A 1 125 ? -5.214 -9.393 -22.545 1 91.97 125 SER A N 1
ATOM 965 C CA . SER A 1 125 ? -4.25 -9.735 -23.587 1 91.97 125 SER A CA 1
ATOM 966 C C . SER A 1 125 ? -2.949 -8.958 -23.412 1 91.97 125 SER A C 1
ATOM 968 O O . SER A 1 125 ? -2.937 -7.885 -22.804 1 91.97 125 SER A O 1
ATOM 970 N N . GLY A 1 126 ? -1.914 -9.481 -24.006 1 90.43 126 GLY A N 1
ATOM 971 C CA . GLY A 1 126 ? -0.624 -8.842 -23.805 1 90.43 126 GLY A CA 1
ATOM 972 C C . GLY A 1 126 ? -0.112 -8.965 -22.382 1 90.43 126 GLY A C 1
ATOM 973 O O . GLY A 1 126 ? -0.268 -10.012 -21.749 1 90.43 126 GLY A O 1
ATOM 974 N N . THR A 1 127 ? 0.573 -7.973 -21.936 1 91.8 127 THR A N 1
ATOM 975 C CA . THR A 1 127 ? 1.06 -7.972 -20.561 1 91.8 127 THR A CA 1
ATOM 976 C C . THR A 1 127 ? -0.092 -7.774 -19.58 1 91.8 127 THR A C 1
ATOM 978 O O . THR A 1 127 ? -0.901 -6.858 -19.74 1 91.8 127 THR A O 1
ATOM 981 N N . MET A 1 128 ? -0.267 -8.646 -18.597 1 93.9 128 MET A N 1
ATOM 982 C CA . MET A 1 128 ? -1.364 -8.556 -17.638 1 93.9 128 MET A CA 1
ATOM 983 C C . MET A 1 128 ? -1.288 -7.257 -16.843 1 93.9 128 MET A C 1
ATOM 985 O O . MET A 1 128 ? -2.296 -6.569 -16.672 1 93.9 128 MET A O 1
ATOM 989 N N . GLY A 1 129 ? -0.052 -6.986 -16.286 1 94.04 129 GLY A N 1
ATOM 990 C CA . GLY A 1 129 ? 0.13 -5.725 -15.584 1 94.04 129 GLY A CA 1
ATOM 991 C C . GLY A 1 129 ? -0.403 -5.752 -14.163 1 94.04 129 GLY A C 1
ATOM 992 O O . GLY A 1 129 ? -0.332 -6.78 -13.487 1 94.04 129 GLY A O 1
ATOM 993 N N . MET A 1 130 ? -0.842 -4.65 -13.687 1 96.54 130 MET A N 1
ATOM 994 C CA . MET A 1 130 ? -1.301 -4.507 -12.308 1 96.54 130 MET A CA 1
ATOM 995 C C . MET A 1 130 ? -2.721 -5.042 -12.15 1 96.54 130 MET A C 1
ATOM 997 O O . MET A 1 130 ? -3.575 -4.812 -13.007 1 96.54 130 MET A O 1
ATOM 1001 N N . VAL A 1 131 ? -2.997 -5.739 -11.134 1 98.23 131 VAL A N 1
ATOM 1002 C CA . VAL A 1 131 ? -4.318 -6.236 -10.763 1 98.23 131 VAL A CA 1
ATOM 1003 C C . VAL A 1 131 ? -4.694 -5.717 -9.377 1 98.23 131 VAL A C 1
ATOM 1005 O O . VAL A 1 131 ? -4.232 -6.246 -8.363 1 98.23 131 VAL A O 1
ATOM 1008 N N . PRO A 1 132 ? -5.529 -4.744 -9.273 1 98.25 132 PRO A N 1
ATOM 1009 C CA . PRO A 1 132 ? -5.959 -4.267 -7.956 1 98.25 132 PRO A CA 1
ATOM 1010 C C . PRO A 1 132 ? -6.965 -5.202 -7.289 1 98.25 132 PRO A C 1
ATOM 1012 O O . PRO A 1 132 ? -7.918 -5.65 -7.933 1 98.25 132 PRO A O 1
ATOM 1015 N N . VAL A 1 133 ? -6.735 -5.495 -6.045 1 98.64 133 VAL A N 1
ATOM 1016 C CA . VAL A 1 133 ? -7.624 -6.344 -5.259 1 98.64 133 VAL A CA 1
ATOM 1017 C C . VAL A 1 133 ? -7.931 -5.674 -3.922 1 98.64 133 VAL A C 1
ATOM 1019 O O . VAL A 1 133 ? -7.02 -5.225 -3.222 1 98.64 133 VAL A O 1
ATOM 1022 N N . THR A 1 134 ? -9.164 -5.568 -3.565 1 97.88 134 THR A N 1
ATOM 1023 C CA . THR A 1 134 ? -9.565 -5.043 -2.264 1 97.88 134 THR A CA 1
ATOM 1024 C C . THR A 1 134 ? -10.361 -6.085 -1.483 1 97.88 134 THR A C 1
ATOM 1026 O O . THR A 1 134 ? -11.224 -6.763 -2.043 1 97.88 134 THR A O 1
ATOM 1029 N N . VAL A 1 135 ? -10.094 -6.216 -0.24 1 98.15 135 VAL A N 1
ATOM 1030 C CA . VAL A 1 135 ? -10.756 -7.188 0.624 1 98.15 135 VAL A CA 1
ATOM 1031 C C . VAL A 1 135 ? -11.519 -6.461 1.729 1 98.15 135 VAL A C 1
ATOM 1033 O O . VAL A 1 135 ? -10.991 -5.538 2.353 1 98.15 135 VAL A O 1
ATOM 1036 N N . LYS A 1 136 ? -12.751 -6.882 1.993 1 96.78 136 LYS A N 1
ATOM 1037 C CA . LYS A 1 136 ? -13.572 -6.331 3.067 1 96.78 136 LYS A CA 1
ATOM 1038 C C . LYS A 1 136 ? -14.4 -7.421 3.74 1 96.78 136 LYS A C 1
ATOM 1040 O O . LYS A 1 136 ? -14.728 -8.433 3.117 1 96.78 136 LYS A O 1
ATOM 1045 N N . GLU A 1 137 ? -14.623 -7.203 4.994 1 93.92 137 GLU A N 1
ATOM 1046 C CA . GLU A 1 137 ? -15.588 -8.085 5.645 1 93.92 137 GLU A CA 1
ATOM 1047 C C . GLU A 1 137 ? -17.018 -7.722 5.256 1 93.92 137 GLU A C 1
ATOM 1049 O O . GLU A 1 137 ? -17.349 -6.543 5.117 1 93.92 137 GLU A O 1
ATOM 1054 N N . GLN A 1 138 ? -17.839 -8.69 4.896 1 86.57 138 GLN A N 1
ATOM 1055 C CA . GLN A 1 138 ? -19.23 -8.439 4.537 1 86.57 138 GLN A CA 1
ATOM 1056 C C . GLN A 1 138 ? -20.021 -7.916 5.734 1 86.57 138 GLN A C 1
ATOM 1058 O O . GLN A 1 138 ? -19.74 -8.282 6.877 1 86.57 138 GLN A O 1
ATOM 1063 N N . MET B 1 1 ? -10.182 19.733 -16.542 1 23.84 1 MET B N 1
ATOM 1064 C CA . MET B 1 1 ? -11.228 19.949 -15.546 1 23.84 1 MET B CA 1
ATOM 1065 C C . MET B 1 1 ? -10.645 19.956 -14.137 1 23.84 1 MET B C 1
ATOM 1067 O O . MET B 1 1 ? -9.753 19.166 -13.825 1 23.84 1 MET B O 1
ATOM 1071 N N . ALA B 1 2 ? -10.442 21.047 -13.496 1 32.42 2 ALA B N 1
ATOM 1072 C CA . ALA B 1 2 ? -10.074 21.169 -12.088 1 32.42 2 ALA B CA 1
ATOM 1073 C C . ALA B 1 2 ? -10.637 20.009 -11.271 1 32.42 2 ALA B C 1
ATOM 1075 O O . ALA B 1 2 ? -11.819 19.677 -11.385 1 32.42 2 ALA B O 1
ATOM 1076 N N . ASP B 1 3 ? -10.116 18.945 -10.95 1 43.04 3 ASP B N 1
ATOM 1077 C CA . ASP B 1 3 ? -10.793 17.892 -10.2 1 43.04 3 ASP B CA 1
ATOM 1078 C C . ASP B 1 3 ? -11.745 18.482 -9.163 1 43.04 3 ASP B C 1
ATOM 1080 O O . ASP B 1 3 ? -11.437 19.497 -8.536 1 43.04 3 ASP B O 1
ATOM 1084 N N . ALA B 1 4 ? -12.954 18.427 -9.34 1 46 4 ALA B N 1
ATOM 1085 C CA . ALA B 1 4 ? -14.051 18.96 -8.538 1 46 4 ALA B CA 1
ATOM 1086 C C . ALA B 1 4 ? -13.715 18.915 -7.05 1 46 4 ALA B C 1
ATOM 1088 O O . ALA B 1 4 ? -14.333 19.617 -6.246 1 46 4 ALA B O 1
ATOM 1089 N N . TYR B 1 5 ? -12.896 18.099 -6.592 1 55.88 5 TYR B N 1
ATOM 1090 C CA . TYR B 1 5 ? -12.889 17.846 -5.155 1 55.88 5 TYR B CA 1
ATOM 1091 C C . TYR B 1 5 ? -11.881 18.743 -4.448 1 55.88 5 TYR B C 1
ATOM 1093 O O . TYR B 1 5 ? -11.644 18.595 -3.247 1 55.88 5 TYR B O 1
ATOM 1101 N N . GLY B 1 6 ? -11.565 19.93 -5.073 1 78.36 6 GLY B N 1
ATOM 1102 C CA . GLY B 1 6 ? -10.755 20.927 -4.392 1 78.36 6 GLY B CA 1
ATOM 1103 C C . GLY B 1 6 ? -9.325 20.477 -4.158 1 78.36 6 GLY B C 1
ATOM 1104 O O . GLY B 1 6 ? -8.819 19.607 -4.87 1 78.36 6 GLY B O 1
ATOM 1105 N N . GLN B 1 7 ? -8.48 21.103 -3.284 1 90.64 7 GLN B N 1
ATOM 1106 C CA . GLN B 1 7 ? -7.09 20.826 -2.94 1 90.64 7 GLN B CA 1
ATOM 1107 C C . GLN B 1 7 ? -6.976 19.577 -2.071 1 90.64 7 GLN B C 1
ATOM 1109 O O . GLN B 1 7 ? -7.749 19.398 -1.128 1 90.64 7 GLN B O 1
ATOM 1114 N N . TYR B 1 8 ? -6.08 18.594 -2.434 1 93.18 8 TYR B N 1
ATOM 1115 C CA . TYR B 1 8 ? -5.819 17.428 -1.599 1 93.18 8 TYR B CA 1
ATOM 1116 C C . TYR B 1 8 ? -4.361 16.997 -1.704 1 93.18 8 TYR B C 1
ATOM 1118 O O . TYR B 1 8 ? -3.652 17.405 -2.627 1 93.18 8 TYR B O 1
ATOM 1126 N N . VAL B 1 9 ? -3.929 16.282 -0.717 1 96.04 9 VAL B N 1
ATOM 1127 C CA . VAL B 1 9 ? -2.641 15.596 -0.742 1 96.04 9 VAL B CA 1
ATOM 1128 C C . VAL B 1 9 ? -2.825 14.136 -0.337 1 96.04 9 VAL B C 1
ATOM 1130 O O . VAL B 1 9 ? -3.588 13.831 0.583 1 96.04 9 VAL B O 1
ATOM 1133 N N . ASP B 1 10 ? -2.251 13.231 -1.021 1 96.6 10 ASP B N 1
ATOM 1134 C CA . ASP B 1 10 ? -2.161 11.805 -0.726 1 96.6 10 ASP B CA 1
ATOM 1135 C C . ASP B 1 10 ? -0.707 11.37 -0.554 1 96.6 10 ASP B C 1
ATOM 1137 O O . ASP B 1 10 ? 0.012 11.186 -1.538 1 96.6 10 ASP B O 1
ATOM 1141 N N . ILE B 1 11 ? -0.264 11.237 0.664 1 98.57 11 ILE B N 1
ATOM 1142 C CA . ILE B 1 11 ? 1.104 10.806 0.93 1 98.57 11 ILE B CA 1
ATOM 1143 C C . ILE B 1 11 ? 1.173 9.28 0.931 1 98.57 11 ILE B C 1
ATOM 1145 O O . ILE B 1 11 ? 0.645 8.629 1.835 1 98.57 11 ILE B O 1
ATOM 1149 N N . GLN B 1 12 ? 1.756 8.723 -0.011 1 97.98 12 GLN B N 1
ATOM 1150 C CA . GLN B 1 12 ? 1.912 7.276 -0.106 1 97.98 12 GLN B CA 1
ATOM 1151 C C . GLN B 1 12 ? 3.279 6.835 0.41 1 97.98 12 GLN B C 1
ATOM 1153 O O . GLN B 1 12 ? 4.296 7.04 -0.257 1 97.98 12 GLN B O 1
ATOM 1158 N N . ILE B 1 13 ? 3.272 6.176 1.522 1 98.57 13 ILE B N 1
ATOM 1159 C CA . ILE B 1 13 ? 4.521 5.818 2.184 1 98.57 13 ILE B CA 1
ATOM 1160 C C . ILE B 1 13 ? 4.784 4.323 2.017 1 98.57 13 ILE B C 1
ATOM 1162 O O . ILE B 1 13 ? 3.918 3.497 2.313 1 98.57 13 ILE B O 1
ATOM 1166 N N . GLU B 1 14 ? 5.893 3.979 1.575 1 97.8 14 GLU B N 1
ATOM 1167 C CA . GLU B 1 14 ? 6.346 2.597 1.45 1 97.8 14 GLU B CA 1
ATOM 1168 C C . GLU B 1 14 ? 7.498 2.305 2.407 1 97.8 14 GLU B C 1
ATOM 1170 O O . GLU B 1 14 ? 8.477 3.053 2.455 1 97.8 14 GLU B O 1
ATOM 1175 N N . ASP B 1 15 ? 7.41 1.207 3.173 1 97.6 15 ASP B N 1
ATOM 1176 C CA . ASP B 1 15 ? 8.462 0.802 4.101 1 97.6 15 ASP B CA 1
ATOM 1177 C C . ASP B 1 15 ? 9.42 -0.19 3.446 1 97.6 15 ASP B C 1
ATOM 1179 O O . ASP B 1 15 ? 9.086 -1.364 3.276 1 97.6 15 ASP B O 1
ATOM 1183 N N . GLY B 1 16 ? 10.591 0.286 3.138 1 94.85 16 GLY B N 1
ATOM 1184 C CA . GLY B 1 16 ? 11.632 -0.572 2.594 1 94.85 16 GLY B CA 1
ATOM 1185 C C . GLY B 1 16 ? 12.625 -1.042 3.64 1 94.85 16 GLY B C 1
ATOM 1186 O O . GLY B 1 16 ? 13.707 -1.527 3.303 1 94.85 16 GLY B O 1
ATOM 1187 N N . MET B 1 17 ? 12.278 -0.862 4.863 1 95.33 17 MET B N 1
ATOM 1188 C CA . MET B 1 17 ? 13.189 -1.237 5.941 1 95.33 17 MET B CA 1
ATOM 1189 C C . MET B 1 17 ? 12.93 -2.669 6.398 1 95.33 17 MET B C 1
ATOM 1191 O O . MET B 1 17 ? 12.014 -3.327 5.903 1 95.33 17 MET B O 1
ATOM 1195 N N . LYS B 1 18 ? 13.766 -3.125 7.338 1 92 18 LYS B N 1
ATOM 1196 C CA . LYS B 1 18 ? 13.651 -4.456 7.928 1 92 18 LYS B CA 1
ATOM 1197 C C . LYS B 1 18 ? 12.527 -4.504 8.96 1 92 18 LYS B C 1
ATOM 1199 O O . LYS B 1 18 ? 11.985 -5.574 9.246 1 92 18 LYS B O 1
ATOM 1204 N N . PHE B 1 19 ? 12.23 -3.356 9.5 1 94.99 19 PHE B N 1
ATOM 1205 C CA . PHE B 1 19 ? 11.212 -3.301 10.543 1 94.99 19 PHE B CA 1
ATOM 1206 C C . PHE B 1 19 ? 10.092 -2.343 10.157 1 94.99 19 PHE B C 1
ATOM 1208 O O . PHE B 1 19 ? 10.221 -1.585 9.193 1 94.99 19 PHE B O 1
ATOM 1215 N N . ASP B 1 20 ? 9.033 -2.346 10.954 1 96.77 20 ASP B N 1
ATOM 1216 C CA . ASP B 1 20 ? 7.834 -1.568 10.659 1 96.77 20 ASP B CA 1
ATOM 1217 C C . ASP B 1 20 ? 8.064 -0.082 10.928 1 96.77 20 ASP B C 1
ATOM 1219 O O . ASP B 1 20 ? 8.915 0.282 11.742 1 96.77 20 ASP B O 1
ATOM 1223 N N . VAL B 1 21 ? 7.347 0.727 10.198 1 98.07 21 VAL B N 1
ATOM 1224 C CA . VAL B 1 21 ? 7.303 2.166 10.432 1 98.07 21 VAL B CA 1
ATOM 1225 C C . VAL B 1 21 ? 5.962 2.548 11.056 1 98.07 21 VAL B C 1
ATOM 1227 O O . VAL B 1 21 ? 4.911 2.069 10.624 1 98.07 21 VAL B O 1
ATOM 1230 N N . ARG B 1 22 ? 5.977 3.341 12.048 1 97.73 22 ARG B N 1
ATOM 1231 C CA . ARG B 1 22 ? 4.757 3.844 12.673 1 97.73 22 ARG B CA 1
ATOM 1232 C C . ARG B 1 22 ? 4.543 5.318 12.347 1 97.73 22 ARG B C 1
ATOM 1234 O O . ARG B 1 22 ? 5.506 6.08 12.232 1 97.73 22 ARG B O 1
ATOM 1241 N N . ILE B 1 23 ? 3.353 5.687 12.226 1 98.27 23 ILE B N 1
ATOM 1242 C CA . ILE B 1 23 ? 2.987 7.091 12.075 1 98.27 23 ILE B CA 1
ATOM 1243 C C . ILE B 1 23 ? 2.571 7.664 13.428 1 98.27 23 ILE B C 1
ATOM 1245 O O . ILE B 1 23 ? 1.737 7.082 14.126 1 98.27 23 ILE B O 1
ATOM 1249 N N . GLU B 1 24 ? 3.135 8.792 13.795 1 98.18 24 GLU B N 1
ATOM 1250 C CA . GLU B 1 24 ? 2.789 9.432 15.061 1 98.18 24 GLU B CA 1
ATOM 1251 C C . GLU B 1 24 ? 2.609 10.937 14.888 1 98.18 24 GLU B C 1
ATOM 1253 O O . GLU B 1 24 ? 3.018 11.504 13.873 1 98.18 24 GLU B O 1
ATOM 1258 N N . ASN B 1 25 ? 2.001 11.56 15.875 1 98.34 25 ASN B N 1
ATOM 1259 C CA . ASN B 1 25 ? 1.837 13.004 16 1 98.34 25 ASN B CA 1
ATOM 1260 C C . ASN B 1 25 ? 1.219 13.609 14.743 1 98.34 25 ASN B C 1
ATOM 1262 O O . ASN B 1 25 ? 1.688 14.635 14.248 1 98.34 25 ASN B O 1
ATOM 1266 N N . ALA B 1 26 ? 0.306 12.887 14.188 1 98.5 26 ALA B N 1
ATOM 1267 C CA . ALA B 1 26 ? -0.448 13.422 13.057 1 98.5 26 ALA B CA 1
ATOM 1268 C C . ALA B 1 26 ? -1.279 14.632 13.474 1 98.5 26 ALA B C 1
ATOM 1270 O O . ALA B 1 26 ? -1.947 14.606 14.511 1 98.5 26 ALA B O 1
ATOM 1271 N N . HIS B 1 27 ? -1.195 15.62 12.743 1 97.99 27 HIS B N 1
ATOM 1272 C CA . HIS B 1 27 ? -2.029 16.784 13.023 1 97.99 27 HIS B CA 1
ATOM 1273 C C . HIS B 1 27 ? -2.261 17.612 11.764 1 97.99 27 HIS B C 1
ATOM 1275 O O . HIS B 1 27 ? -1.499 17.509 10.799 1 97.99 27 HIS B O 1
ATOM 1281 N N . LEU B 1 28 ? -3.29 18.432 11.849 1 96.41 28 LEU B N 1
ATOM 1282 C CA . LEU B 1 28 ? -3.639 19.359 10.778 1 96.41 28 LEU B CA 1
ATOM 1283 C C . LEU B 1 28 ? -3.756 20.784 11.309 1 96.41 28 LEU B C 1
ATOM 1285 O O . LEU B 1 28 ? -4.339 21.009 12.372 1 96.41 28 LEU B O 1
ATOM 1289 N N . ASP B 1 29 ? -3.088 21.645 10.658 1 95.21 29 ASP B N 1
ATOM 1290 C CA . ASP B 1 29 ? -3.333 23.061 10.916 1 95.21 29 ASP B CA 1
ATOM 1291 C C . ASP B 1 29 ? -4.561 23.553 10.153 1 95.21 29 ASP B C 1
ATOM 1293 O O . ASP B 1 29 ? -5.221 24.505 10.577 1 95.21 29 ASP B O 1
ATOM 1297 N N . SER B 1 30 ? -4.848 22.937 9.025 1 93.78 30 SER B N 1
ATOM 1298 C CA . SER B 1 30 ? -6.035 23.21 8.22 1 93.78 30 SER B CA 1
ATOM 1299 C C . SER B 1 30 ? -6.451 21.984 7.415 1 93.78 30 SER B C 1
ATOM 1301 O O . SER B 1 30 ? -5.6 21.247 6.912 1 93.78 30 SER B O 1
ATOM 1303 N N . GLY B 1 31 ? -7.813 21.792 7.281 1 93.98 31 GLY B N 1
ATOM 1304 C CA . GLY B 1 31 ? -8.354 20.703 6.483 1 93.98 31 GLY B CA 1
ATOM 1305 C C . GLY B 1 31 ? -8.79 19.513 7.315 1 93.98 31 GLY B C 1
ATOM 1306 O O . GLY B 1 31 ? -9.089 19.655 8.503 1 93.98 31 GLY B O 1
ATOM 1307 N N . GLN B 1 32 ? -8.899 18.334 6.615 1 93.79 32 GLN B N 1
ATOM 1308 C CA . GLN B 1 32 ? -9.327 17.105 7.275 1 93.79 32 GLN B CA 1
ATOM 1309 C C . GLN B 1 32 ? -8.634 15.886 6.672 1 93.79 32 GLN B C 1
ATOM 1311 O O . GLN B 1 32 ? -8.344 15.86 5.474 1 93.79 32 GLN B O 1
ATOM 1316 N N . PHE B 1 33 ? -8.427 14.894 7.561 1 95.3 33 PHE B N 1
ATOM 1317 C CA . PHE B 1 33 ? -7.998 13.591 7.066 1 95.3 33 PHE B CA 1
ATOM 1318 C C . PHE B 1 33 ? -9.184 12.798 6.531 1 95.3 33 PHE B C 1
ATOM 1320 O O . PHE B 1 33 ? -10.312 12.966 6.998 1 95.3 33 PHE B O 1
ATOM 1327 N N . TYR B 1 34 ? -8.91 11.989 5.559 1 93.21 34 TYR B N 1
ATOM 1328 C CA . TYR B 1 34 ? -9.964 11.123 5.043 1 93.21 34 TYR B CA 1
ATOM 1329 C C . TYR B 1 34 ? -9.398 9.779 4.601 1 93.21 34 TYR B C 1
ATOM 1331 O O . TYR B 1 34 ? -8.185 9.634 4.433 1 93.21 34 TYR B O 1
ATOM 1339 N N . ARG B 1 35 ? -10.239 8.802 4.528 1 91.13 35 ARG B N 1
ATOM 1340 C CA . ARG B 1 35 ? -9.844 7.475 4.067 1 91.13 35 ARG B CA 1
ATOM 1341 C C . ARG B 1 35 ? -9.649 7.456 2.554 1 91.13 35 AR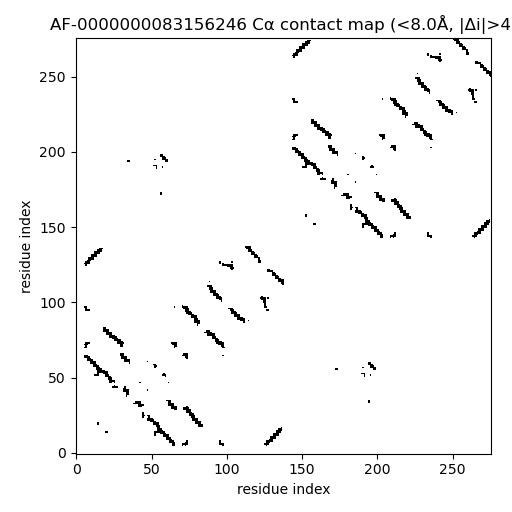G B C 1
ATOM 1343 O O . ARG B 1 35 ? -10.475 7.987 1.81 1 91.13 35 ARG B O 1
ATOM 1350 N N . LEU B 1 36 ? -8.604 6.834 2.204 1 91 36 LEU B N 1
ATOM 1351 C CA . LEU B 1 36 ? -8.322 6.732 0.777 1 91 36 LEU B CA 1
ATOM 1352 C C . LEU B 1 36 ? -9.529 6.184 0.022 1 91 36 LEU B C 1
ATOM 1354 O O . LEU B 1 36 ? -10.108 5.171 0.421 1 91 36 LEU B O 1
ATOM 1358 N N . GLY B 1 37 ? -9.943 6.893 -1.027 1 82.53 37 GLY B N 1
ATOM 1359 C CA . GLY B 1 37 ? -11.034 6.454 -1.883 1 82.53 37 GLY B CA 1
ATOM 1360 C C . GLY B 1 37 ? -12.384 6.998 -1.456 1 82.53 37 GLY B C 1
ATOM 1361 O O . GLY B 1 37 ? -13.365 6.887 -2.194 1 82.53 37 GLY B O 1
ATOM 1362 N N . ASP B 1 38 ? -12.417 7.562 -0.207 1 87.21 38 ASP B N 1
ATOM 1363 C CA . ASP B 1 38 ? -13.685 8.092 0.287 1 87.21 38 ASP B CA 1
ATOM 1364 C C . ASP B 1 38 ? -13.467 9.363 1.105 1 87.21 38 ASP B C 1
ATOM 1366 O O . ASP B 1 38 ? -13.327 9.304 2.328 1 87.21 38 ASP B O 1
ATOM 1370 N N . GLN B 1 39 ? -13.632 10.468 0.495 1 85.66 39 GLN B N 1
ATOM 1371 C CA . GLN B 1 39 ? -13.368 11.74 1.16 1 85.66 39 GLN B CA 1
ATOM 1372 C C . GLN B 1 39 ? -14.433 12.043 2.209 1 85.66 39 GLN B C 1
ATOM 1374 O O . GLN B 1 39 ? -14.243 12.916 3.06 1 85.66 39 GLN B O 1
ATOM 1379 N N . ASN B 1 40 ? -15.55 11.349 2.133 1 86.7 40 ASN B N 1
ATOM 1380 C CA . ASN B 1 40 ? -16.612 11.553 3.112 1 86.7 40 ASN B CA 1
ATOM 1381 C C . ASN B 1 40 ? -16.35 10.77 4.395 1 86.7 40 ASN B C 1
ATOM 1383 O O . ASN B 1 40 ? -17.032 10.972 5.401 1 86.7 40 ASN B O 1
ATOM 1387 N N . ASP B 1 41 ? -15.416 9.917 4.356 1 90.64 41 ASP B N 1
ATOM 1388 C CA . ASP B 1 41 ? -15.01 9.179 5.547 1 90.64 41 ASP B CA 1
ATOM 1389 C C . ASP B 1 41 ? -13.847 9.871 6.253 1 90.64 41 ASP B C 1
ATOM 1391 O O . ASP B 1 41 ? -12.69 9.479 6.085 1 90.64 41 ASP B O 1
ATOM 1395 N N . VAL B 1 42 ? -14.206 10.825 7.04 1 92.47 42 VAL B N 1
ATOM 1396 C CA . VAL B 1 42 ? -13.245 11.698 7.706 1 92.47 42 VAL B CA 1
ATOM 1397 C C . VAL B 1 42 ? -12.58 10.951 8.859 1 92.47 42 VAL B C 1
ATOM 1399 O O . VAL B 1 42 ? -13.252 10.263 9.631 1 92.47 42 VAL B O 1
ATOM 1402 N N . LEU B 1 43 ? -11.338 11.114 8.989 1 94.01 43 LEU B N 1
ATOM 1403 C CA . LEU B 1 43 ? -10.549 10.508 10.057 1 94.01 43 LEU B CA 1
ATOM 1404 C C . LEU B 1 43 ? -10.07 11.566 11.045 1 94.01 43 LEU B C 1
ATOM 1406 O O . LEU B 1 43 ? -9.735 12.685 10.649 1 94.01 43 LEU B O 1
ATOM 1410 N N . SER B 1 44 ? -10.005 11.225 12.262 1 95.65 44 SER B N 1
ATOM 1411 C CA . SER B 1 44 ? -9.371 12.093 13.249 1 95.65 44 SER B CA 1
ATOM 1412 C C . SER B 1 44 ? -7.856 11.919 13.247 1 95.65 44 SER B C 1
ATOM 1414 O O . SER B 1 44 ? -7.338 10.952 12.685 1 95.65 44 SER B O 1
ATOM 1416 N N . ALA B 1 45 ? -7.192 12.815 13.835 1 95.94 45 ALA B N 1
ATOM 1417 C CA . ALA B 1 45 ? -5.749 12.675 14.01 1 95.94 45 ALA B CA 1
ATOM 1418 C C . ALA B 1 45 ? -5.411 11.396 14.772 1 95.94 45 ALA B C 1
ATOM 1420 O O . ALA B 1 45 ? -4.393 10.755 14.5 1 95.94 45 ALA B O 1
ATOM 1421 N N . ASP B 1 46 ? -6.27 11.026 15.753 1 95.09 46 ASP B N 1
ATOM 1422 C CA . ASP B 1 46 ? -6.062 9.812 16.537 1 95.09 46 ASP B CA 1
ATOM 1423 C C . ASP B 1 46 ? -6.178 8.567 15.662 1 95.09 46 ASP B C 1
ATOM 1425 O O . ASP B 1 46 ? -5.489 7.571 15.895 1 95.09 46 ASP B O 1
ATOM 1429 N N . ASP B 1 47 ? -7.107 8.635 14.664 1 93.78 47 ASP B N 1
ATOM 1430 C CA . ASP B 1 47 ? -7.256 7.525 13.728 1 93.78 47 ASP B CA 1
ATOM 1431 C C . ASP B 1 47 ? -5.976 7.312 12.922 1 93.78 47 ASP B C 1
ATOM 1433 O O . ASP B 1 47 ? -5.65 6.182 12.552 1 93.78 47 ASP B O 1
ATOM 1437 N N . VAL B 1 48 ? -5.28 8.37 12.645 1 95.92 48 VAL B N 1
ATOM 1438 C CA . VAL B 1 48 ? -4.073 8.329 11.826 1 95.92 48 VAL B CA 1
ATOM 1439 C C . VAL B 1 48 ? -2.872 7.963 12.694 1 95.92 48 VAL B C 1
ATOM 1441 O 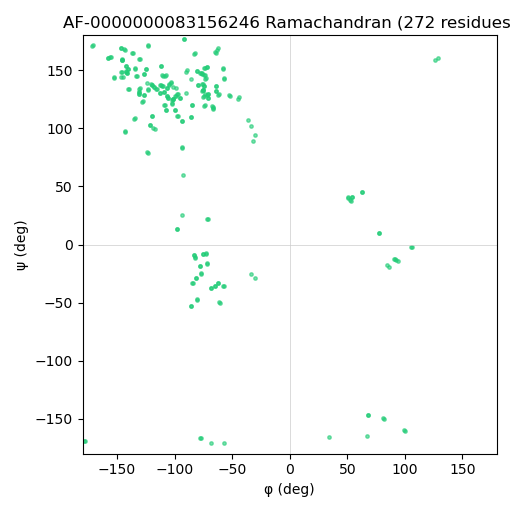O . VAL B 1 48 ? -1.984 7.226 12.258 1 95.92 48 VAL B O 1
ATOM 1444 N N . ASP B 1 49 ? -2.978 8.413 13.89 1 95.33 49 ASP B N 1
ATOM 1445 C CA . ASP B 1 49 ? -1.893 8.13 14.824 1 95.33 49 ASP B CA 1
ATOM 1446 C C . ASP B 1 49 ? -1.764 6.63 15.079 1 95.33 49 ASP B C 1
ATOM 1448 O O . ASP B 1 49 ? -2.77 5.927 15.196 1 95.33 49 ASP B O 1
ATOM 1452 N N 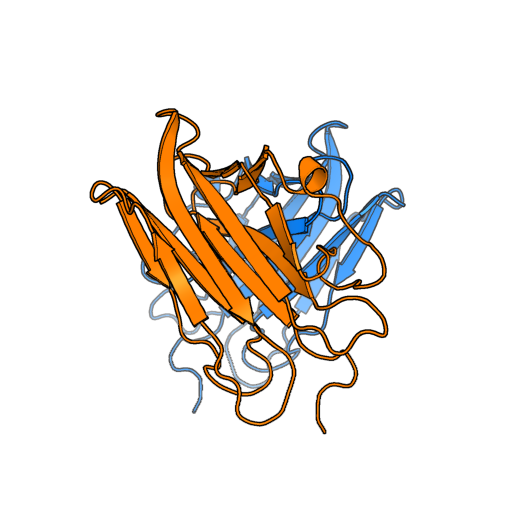. ASP B 1 50 ? -0.569 6.167 15.078 1 90.11 50 ASP B N 1
ATOM 1453 C CA . ASP B 1 50 ? -0.16 4.812 15.434 1 90.11 50 ASP B CA 1
ATOM 1454 C C . ASP B 1 50 ? -0.456 3.833 14.3 1 90.11 50 ASP B C 1
ATOM 1456 O O . ASP B 1 50 ? -0.443 2.617 14.503 1 90.11 50 ASP B O 1
ATOM 1460 N N . MET B 1 51 ? -0.833 4.412 13.134 1 94.53 51 MET B N 1
ATOM 1461 C CA . MET B 1 51 ? -0.859 3.534 11.967 1 94.53 51 MET B CA 1
ATOM 1462 C C . MET B 1 51 ? 0.504 2.891 11.739 1 94.53 51 MET B C 1
ATOM 1464 O O . MET B 1 51 ? 1.538 3.528 11.945 1 94.53 51 MET B O 1
ATOM 1468 N N . ILE B 1 52 ? 0.462 1.626 11.295 1 95.82 52 ILE B N 1
ATOM 1469 C CA . ILE B 1 52 ? 1.705 0.893 11.08 1 95.82 52 ILE B CA 1
ATOM 1470 C C . ILE B 1 52 ? 1.858 0.561 9.597 1 95.82 52 ILE B C 1
ATOM 1472 O O . ILE B 1 52 ? 0.893 0.163 8.94 1 95.82 52 ILE B O 1
ATOM 1476 N N . ILE B 1 53 ? 2.926 0.762 9.063 1 97.68 53 ILE B N 1
ATOM 1477 C CA . ILE B 1 53 ? 3.334 0.334 7.729 1 97.68 53 ILE B CA 1
ATOM 1478 C C . ILE B 1 53 ? 4.246 -0.885 7.835 1 97.68 53 ILE B C 1
ATOM 1480 O O . ILE B 1 53 ? 5.329 -0.809 8.421 1 97.68 53 ILE B O 1
ATOM 1484 N N . ARG B 1 54 ? 3.886 -1.962 7.253 1 96.09 54 ARG B N 1
ATOM 1485 C CA . ARG B 1 54 ? 4.636 -3.206 7.395 1 96.09 54 ARG B CA 1
ATOM 1486 C C . ARG B 1 54 ? 5.944 -3.149 6.613 1 96.09 54 ARG B C 1
ATOM 1488 O O . ARG B 1 54 ? 5.982 -2.638 5.492 1 96.09 54 ARG B O 1
ATOM 1495 N N . HIS B 1 55 ? 6.928 -3.695 7.109 1 94.11 55 HIS B N 1
ATOM 1496 C CA . HIS B 1 55 ? 8.25 -3.708 6.491 1 94.11 55 HIS B CA 1
ATOM 1497 C C . HIS B 1 55 ? 8.237 -4.488 5.181 1 94.11 55 HIS B C 1
ATOM 1499 O O . HIS B 1 55 ? 7.261 -5.174 4.871 1 94.11 55 HIS B O 1
ATOM 1505 N N . ASN B 1 56 ? 9.334 -4.287 4.387 1 89.27 56 ASN B N 1
ATOM 1506 C CA . ASN B 1 56 ? 9.59 -5.042 3.165 1 89.27 56 ASN B CA 1
ATOM 1507 C C . ASN B 1 56 ? 8.499 -4.809 2.123 1 89.27 56 ASN B C 1
ATOM 1509 O O . ASN B 1 56 ? 7.927 -5.763 1.593 1 89.27 56 ASN B O 1
ATOM 1513 N N . GLY B 1 57 ? 8.154 -3.47 1.981 1 92.98 57 GLY B N 1
ATOM 1514 C CA . GLY B 1 57 ? 7.345 -3.108 0.828 1 92.98 57 GLY B CA 1
ATOM 1515 C C . GLY B 1 57 ? 5.899 -2.819 1.181 1 92.98 57 GLY B C 1
ATOM 1516 O O . GLY B 1 57 ? 5.08 -2.552 0.299 1 92.98 57 GLY B O 1
ATOM 1517 N N . GLY B 1 58 ? 5.498 -2.952 2.437 1 95.73 58 GLY B N 1
ATOM 1518 C CA . GLY B 1 58 ? 4.173 -2.492 2.82 1 95.73 58 GLY B CA 1
ATOM 1519 C C . GLY B 1 58 ? 3.949 -1.017 2.54 1 95.73 58 GLY B C 1
ATOM 1520 O O . GLY B 1 58 ? 4.898 -0.231 2.534 1 95.73 58 GLY B O 1
ATOM 1521 N N . ARG B 1 59 ? 2.667 -0.667 2.29 1 96.85 59 ARG B N 1
ATOM 1522 C CA . ARG B 1 59 ? 2.339 0.719 1.97 1 96.85 59 ARG B CA 1
ATOM 1523 C C . ARG B 1 59 ? 1.118 1.188 2.754 1 96.85 59 ARG B C 1
ATOM 1525 O O . ARG B 1 59 ? 0.265 0.379 3.127 1 96.85 59 ARG B O 1
ATOM 1532 N N . ARG B 1 60 ? 1.133 2.462 2.971 1 97.06 60 ARG B N 1
ATOM 1533 C CA . ARG B 1 60 ? 0.005 3.148 3.592 1 97.06 60 ARG B CA 1
ATOM 1534 C C . ARG B 1 60 ? -0.154 4.557 3.032 1 97.06 60 ARG B C 1
ATOM 1536 O O . ARG B 1 60 ? 0.832 5.204 2.674 1 97.06 60 ARG B O 1
ATOM 1543 N N . ASP B 1 61 ? -1.369 5.012 2.89 1 96.92 61 ASP B N 1
ATOM 1544 C CA . ASP B 1 61 ? -1.67 6.359 2.415 1 96.92 61 ASP B CA 1
ATOM 1545 C C . ASP B 1 61 ? -2.221 7.229 3.542 1 96.92 61 ASP B C 1
ATOM 1547 O O . ASP B 1 61 ? -3.106 6.802 4.286 1 96.92 61 ASP B O 1
ATOM 1551 N N . ILE B 1 62 ? -1.677 8.355 3.655 1 97.62 62 ILE B N 1
ATOM 1552 C CA . ILE B 1 62 ? -2.233 9.398 4.51 1 97.62 62 ILE B CA 1
ATOM 1553 C C . ILE B 1 62 ? -2.858 10.493 3.649 1 97.62 62 ILE B C 1
ATOM 1555 O O . ILE B 1 62 ? -2.156 11.191 2.915 1 97.62 62 ILE B O 1
ATOM 1559 N N . CYS B 1 63 ? -4.127 10.65 3.768 1 95.7 63 CYS B N 1
ATOM 1560 C CA . CYS B 1 63 ? -4.854 11.56 2.89 1 95.7 63 CYS B CA 1
ATOM 1561 C C . CYS B 1 63 ? -5.392 12.755 3.668 1 95.7 63 CYS B C 1
ATOM 1563 O O . CYS B 1 63 ? -5.918 12.598 4.771 1 95.7 63 CYS B O 1
ATOM 1565 N N . ALA B 1 64 ? -5.237 13.882 3.064 1 95.41 64 ALA B N 1
ATOM 1566 C CA . ALA B 1 64 ? -5.798 15.104 3.636 1 95.41 64 ALA B CA 1
ATOM 1567 C C . ALA B 1 64 ? -6.356 16.014 2.546 1 95.41 64 ALA B C 1
ATOM 1569 O O . ALA B 1 64 ? -5.841 16.039 1.425 1 95.41 64 ALA B O 1
ATOM 1570 N N . CYS B 1 65 ? -7.349 16.725 2.807 1 93.54 65 CYS B N 1
ATOM 1571 C CA . CYS B 1 65 ? -7.936 17.694 1.888 1 93.54 65 CYS B CA 1
ATOM 1572 C C . CYS B 1 65 ? -8.427 18.927 2.636 1 93.54 65 CYS B C 1
ATOM 1574 O O . CYS B 1 65 ? -8.366 18.977 3.866 1 93.54 65 CYS B O 1
ATOM 1576 N N . GLY B 1 66 ? -8.696 19.876 1.834 1 90.74 66 GLY B N 1
ATOM 1577 C CA . GLY B 1 66 ? -9.302 21.047 2.447 1 90.74 66 GLY B CA 1
ATOM 1578 C C . GLY B 1 66 ? -10.657 20.763 3.067 1 90.74 66 GLY B C 1
ATOM 1579 O O . GLY B 1 66 ? -11.193 19.662 2.923 1 90.74 66 GLY B O 1
ATOM 1580 N N . ASP B 1 67 ? -11.16 21.68 3.856 1 79.01 67 ASP B N 1
ATOM 1581 C CA . ASP B 1 67 ? -12.476 21.532 4.469 1 79.01 67 ASP B CA 1
ATOM 1582 C C . ASP B 1 67 ? -13.571 21.447 3.408 1 79.01 67 ASP B C 1
ATOM 1584 O O . ASP B 1 67 ? -13.465 22.068 2.349 1 79.01 67 ASP B O 1
ATOM 1588 N N . MET B 1 68 ? -14.346 20.344 3.658 1 64.75 68 MET B N 1
ATOM 1589 C CA . MET B 1 68 ? -15.49 20.269 2.754 1 64.75 68 MET B CA 1
ATOM 1590 C C . MET B 1 68 ? -16.168 21.629 2.62 1 64.75 68 MET B C 1
ATOM 1592 O O . MET B 1 68 ? -16.516 22.255 3.622 1 64.75 68 MET B O 1
ATOM 1596 N N . GLY B 1 69 ? -16.326 22.123 1.385 1 60.74 69 GLY B N 1
ATOM 1597 C CA . GLY B 1 69 ? -17.009 23.388 1.164 1 60.74 69 GLY B CA 1
ATOM 1598 C C . GLY B 1 69 ? -16.088 24.589 1.27 1 60.74 69 GLY B C 1
ATOM 1599 O O . GLY B 1 69 ? -16.511 25.724 1.042 1 60.74 69 GLY B O 1
ATOM 1600 N N . SER B 1 70 ? -14.956 24.351 1.933 1 62.54 70 SER B N 1
ATOM 1601 C CA . SER B 1 70 ? -14.064 25.5 2.047 1 62.54 70 SER B CA 1
ATOM 1602 C C . SER B 1 70 ? -12.952 25.442 1.005 1 62.54 70 SER B C 1
ATOM 1604 O O . SER B 1 70 ? -12.586 24.361 0.54 1 62.54 70 SER B O 1
ATOM 1606 N N . MET B 1 71 ? -12.74 26.428 0.455 1 64.41 71 MET B N 1
ATOM 1607 C CA . MET B 1 71 ? -11.618 26.603 -0.462 1 64.41 71 MET B CA 1
ATOM 1608 C C . MET B 1 71 ? -10.297 26.66 0.299 1 64.41 71 MET B C 1
ATOM 1610 O O . MET B 1 71 ? -9.402 27.427 -0.059 1 64.41 71 MET B O 1
ATOM 1614 N N . SER B 1 72 ? -10.364 26.099 1.472 1 77.8 72 SER B N 1
ATOM 1615 C CA . SER B 1 72 ? -9.064 26.142 2.134 1 77.8 72 SER B CA 1
ATOM 1616 C C . SER B 1 72 ? -8.239 24.9 1.814 1 77.8 72 SER B C 1
ATOM 1618 O O . SER B 1 72 ? -8.793 23.839 1.523 1 77.8 72 SER B O 1
ATOM 1620 N N . GLY B 1 73 ? -7.089 24.991 1.436 1 90.99 73 GLY B N 1
ATOM 1621 C CA . GLY B 1 73 ? -6.118 23.93 1.22 1 90.99 73 GLY B CA 1
ATOM 1622 C C . GLY B 1 73 ? -5.872 23.086 2.456 1 90.99 73 GLY B C 1
ATOM 1623 O O . GLY B 1 73 ? -6.734 22.995 3.334 1 90.99 73 GLY B O 1
ATOM 1624 N N . THR B 1 74 ? -5.093 22.349 2.554 1 94.94 74 THR B N 1
ATOM 1625 C CA . THR B 1 74 ? -4.699 21.513 3.683 1 94.94 74 THR B CA 1
ATOM 1626 C C . THR B 1 74 ? -3.251 21.788 4.08 1 94.94 74 THR B C 1
ATOM 1628 O O . THR B 1 74 ? -2.398 22.011 3.218 1 94.94 74 THR B O 1
ATOM 1631 N N . GLN B 1 75 ? -3.057 21.835 5.347 1 96.03 75 GLN B N 1
ATOM 1632 C CA . GLN B 1 75 ? -1.737 21.981 5.951 1 96.03 75 GLN B CA 1
ATOM 1633 C C . GLN B 1 75 ? -1.598 21.098 7.188 1 96.03 75 GLN B C 1
ATOM 1635 O O . GLN B 1 75 ? -2.522 21.006 7.999 1 96.03 75 GLN B O 1
ATOM 1640 N N . GLY B 1 76 ? -0.431 20.375 7.244 1 97.95 76 GLY B N 1
ATOM 1641 C CA . GLY B 1 76 ? -0.238 19.501 8.391 1 97.95 76 GLY B CA 1
ATOM 1642 C C . GLY B 1 76 ? 1.101 18.789 8.378 1 97.95 76 GLY B C 1
ATOM 1643 O O . GLY B 1 76 ? 2.021 19.197 7.666 1 97.95 76 GLY B O 1
ATOM 1644 N N . ALA B 1 77 ? 1.164 17.798 9.319 1 98.75 77 ALA B N 1
ATOM 1645 C CA . ALA B 1 77 ? 2.413 17.048 9.421 1 98.75 77 ALA B CA 1
ATOM 1646 C C . ALA B 1 77 ? 2.184 15.687 10.072 1 98.75 77 ALA B C 1
ATOM 1648 O O . ALA B 1 77 ? 1.18 15.481 10.758 1 98.75 77 ALA B O 1
ATOM 1649 N N . ILE B 1 78 ? 3.101 14.812 9.854 1 98.81 78 ILE B N 1
ATOM 1650 C CA . ILE B 1 78 ? 3.167 13.515 10.518 1 98.81 78 ILE B CA 1
ATOM 1651 C C . ILE B 1 78 ? 4.622 13.163 10.819 1 98.81 78 ILE B C 1
ATOM 1653 O O . ILE B 1 78 ? 5.533 13.612 10.12 1 98.81 78 ILE B O 1
ATOM 1657 N N . ASP B 1 79 ? 4.824 12.37 11.825 1 98.83 79 ASP B N 1
ATOM 1658 C CA . ASP B 1 79 ? 6.137 11.8 12.111 1 98.83 79 ASP B CA 1
ATOM 1659 C C . ASP B 1 79 ? 6.21 10.341 11.667 1 98.83 79 ASP B C 1
ATOM 1661 O O . ASP B 1 79 ? 5.261 9.578 11.862 1 98.83 79 ASP B O 1
ATOM 1665 N N . LEU B 1 80 ? 7.315 10.016 11.118 1 98.77 80 LEU B N 1
ATOM 1666 C CA . LEU B 1 80 ? 7.654 8.618 10.877 1 98.77 80 LEU B CA 1
ATOM 1667 C C . LEU B 1 80 ? 8.597 8.093 11.956 1 98.77 80 LEU B C 1
ATOM 1669 O O . LEU B 1 80 ? 9.635 8.7 12.227 1 98.77 80 LEU B O 1
ATOM 1673 N N . ILE B 1 81 ? 8.202 6.96 12.558 1 98.73 81 ILE B N 1
ATOM 1674 C CA . ILE B 1 81 ? 8.964 6.419 13.678 1 98.73 81 ILE B CA 1
ATOM 1675 C C . ILE B 1 81 ? 9.393 4.986 13.367 1 98.73 81 ILE B C 1
ATOM 1677 O O . ILE B 1 81 ? 8.584 4.176 12.908 1 98.73 81 ILE B O 1
ATOM 1681 N N . ASP B 1 82 ? 10.616 4.661 13.602 1 98.23 82 ASP B N 1
ATOM 1682 C CA . ASP B 1 82 ? 11.076 3.276 13.605 1 98.23 82 ASP B CA 1
ATOM 1683 C C . ASP B 1 82 ? 10.471 2.498 14.772 1 98.23 82 ASP B C 1
ATOM 1685 O O . ASP B 1 82 ? 10.741 2.805 15.935 1 98.23 82 ASP B O 1
ATOM 1689 N N . ASP B 1 83 ? 9.761 1.523 14.422 1 96.97 83 ASP B N 1
ATOM 1690 C CA . ASP B 1 83 ? 8.957 0.865 15.448 1 96.97 83 ASP B CA 1
ATOM 1691 C C . ASP B 1 83 ? 9.843 0.129 16.451 1 96.97 83 ASP B C 1
ATOM 1693 O O . ASP B 1 83 ? 9.544 0.1 17.646 1 96.97 83 ASP B O 1
ATOM 1697 N N . VAL B 1 84 ? 10.934 -0.481 16.001 1 96.83 84 VAL B N 1
ATOM 1698 C CA . VAL B 1 84 ? 11.78 -1.306 16.856 1 96.83 84 VAL B CA 1
ATOM 1699 C C . VAL B 1 84 ? 12.718 -0.415 17.669 1 96.83 84 VAL B C 1
ATOM 1701 O O . VAL B 1 84 ? 12.822 -0.564 18.889 1 96.83 84 VAL B O 1
ATOM 1704 N N . LYS B 1 85 ? 13.367 0.537 17.012 1 96.9 85 LYS B N 1
ATOM 1705 C CA . LYS B 1 85 ? 14.338 1.393 17.688 1 96.9 85 LYS B CA 1
ATOM 1706 C C . LYS B 1 85 ? 13.646 2.55 18.404 1 96.9 85 LYS B C 1
ATOM 1708 O O . LYS B 1 85 ? 14.284 3.295 19.151 1 96.9 85 LYS B O 1
ATOM 1713 N N . ASP B 1 86 ? 12.386 2.701 18.171 1 97.67 86 ASP B N 1
ATOM 1714 C CA . ASP B 1 86 ? 11.632 3.826 18.717 1 97.67 86 ASP B CA 1
ATOM 1715 C C . ASP B 1 86 ? 12.331 5.151 18.421 1 97.67 86 ASP B C 1
ATOM 1717 O O . ASP B 1 86 ? 12.442 6.01 19.298 1 97.67 86 ASP B O 1
ATOM 1721 N N . ALA B 1 87 ? 12.849 5.255 17.23 1 97.79 87 ALA B N 1
ATOM 1722 C CA . ALA B 1 87 ? 13.579 6.435 16.771 1 97.79 87 ALA B CA 1
ATOM 1723 C C . ALA B 1 87 ? 12.792 7.186 15.701 1 97.79 87 ALA B C 1
ATOM 1725 O O . ALA B 1 87 ? 12.251 6.575 14.776 1 97.79 87 ALA B O 1
ATOM 1726 N N . LYS B 1 88 ? 12.792 8.449 15.865 1 98.44 88 LYS B N 1
ATOM 1727 C CA . LYS B 1 88 ? 12.162 9.269 14.834 1 98.44 88 LYS B CA 1
ATOM 1728 C C . LYS B 1 88 ? 13 9.288 13.559 1 98.44 88 LYS B C 1
ATOM 1730 O O . LYS B 1 88 ? 14.192 9.599 13.597 1 98.44 88 LYS B O 1
ATOM 1735 N N . ILE B 1 89 ? 12.348 9.008 12.494 1 98.74 89 ILE B N 1
ATOM 1736 C CA . ILE B 1 89 ? 12.998 9.009 11.188 1 98.74 89 ILE B CA 1
ATOM 1737 C C . ILE B 1 89 ? 12.983 10.42 10.605 1 98.74 89 ILE B C 1
ATOM 1739 O O . ILE B 1 89 ? 14.03 10.957 10.236 1 98.74 89 ILE B O 1
ATOM 1743 N N . CYS B 1 90 ? 11.853 11.009 10.544 1 98.83 90 CYS B N 1
ATOM 1744 C CA . CYS B 1 90 ? 11.674 12.388 10.102 1 98.83 90 CYS B CA 1
ATOM 1745 C C . CYS B 1 90 ? 10.244 12.857 10.343 1 98.83 90 CYS B C 1
ATOM 1747 O O . CYS B 1 90 ? 9.398 12.08 10.787 1 98.83 90 CYS B O 1
ATOM 1749 N N . THR B 1 91 ? 10.01 14.097 10.16 1 98.84 91 THR B N 1
ATOM 1750 C CA . THR B 1 91 ? 8.685 14.698 10.06 1 98.84 91 THR B CA 1
ATOM 1751 C C . THR B 1 91 ? 8.37 15.074 8.615 1 98.84 91 THR B C 1
ATOM 1753 O O . THR B 1 91 ? 9.16 15.756 7.959 1 98.84 91 THR B O 1
ATOM 1756 N N . LEU B 1 92 ? 7.276 14.618 8.101 1 98.88 92 LEU B N 1
ATOM 1757 C CA . LEU B 1 92 ? 6.759 15.097 6.824 1 98.88 92 LEU B CA 1
ATOM 1758 C C . LEU B 1 92 ? 5.728 16.2 7.034 1 98.88 92 LEU B C 1
ATOM 1760 O O . LEU B 1 92 ? 4.75 16.012 7.762 1 98.88 92 LEU B O 1
ATOM 1764 N N . ALA B 1 93 ? 5.924 17.296 6.42 1 98.82 93 ALA B N 1
ATOM 1765 C CA . ALA B 1 93 ? 5.02 18.437 6.535 1 98.82 93 ALA B CA 1
ATOM 1766 C C . ALA B 1 93 ? 4.57 18.921 5.16 1 98.82 93 ALA B C 1
ATOM 1768 O O . ALA B 1 93 ? 5.343 18.887 4.199 1 98.82 93 ALA B O 1
ATOM 1769 N N . TRP B 1 94 ? 3.354 19.393 5.118 1 98.36 94 TRP B N 1
ATOM 1770 C CA . TRP B 1 94 ? 2.848 19.889 3.842 1 98.36 94 TRP B CA 1
ATOM 1771 C C . TRP B 1 94 ? 2.017 21.152 4.041 1 98.36 94 TRP B C 1
ATOM 1773 O O . TRP B 1 94 ? 1.495 21.394 5.132 1 98.36 94 TRP B O 1
ATOM 1783 N N . SER B 1 95 ? 2.011 21.965 3.076 1 96.34 95 SER B N 1
ATOM 1784 C CA . SER B 1 95 ? 1.127 23.11 2.884 1 96.34 95 SER B CA 1
ATOM 1785 C C . SER B 1 95 ? 0.587 23.159 1.458 1 96.34 95 SER B C 1
ATOM 1787 O O . SER B 1 95 ? 1.34 23.396 0.511 1 96.34 95 SER B O 1
ATOM 1789 N N . ALA B 1 96 ? -0.635 22.876 1.31 1 94.84 96 ALA B N 1
ATOM 1790 C CA . ALA B 1 96 ? -1.307 22.87 0.014 1 94.84 96 ALA B CA 1
ATOM 1791 C C . ALA B 1 96 ? -2.519 23.797 0.02 1 94.84 96 ALA B C 1
ATOM 1793 O O . ALA B 1 96 ? -3.652 23.346 0.202 1 94.84 96 ALA B O 1
ATOM 1794 N N . PRO B 1 97 ? -2.243 24.999 -0.115 1 90.54 97 PRO B N 1
ATOM 1795 C CA . PRO B 1 97 ? -3.335 25.976 -0.118 1 90.54 97 PRO B CA 1
ATOM 1796 C C . PRO B 1 97 ? -4.173 25.92 -1.394 1 90.54 97 PRO B C 1
ATOM 1798 O O . PRO B 1 97 ? -3.695 25.452 -2.43 1 90.54 97 PRO B O 1
ATOM 1801 N N . MET B 1 98 ? -5.373 26.303 -1.208 1 83.03 98 MET B N 1
ATOM 1802 C CA . MET B 1 98 ? -6.226 26.457 -2.383 1 83.03 98 MET B CA 1
ATOM 1803 C C . MET B 1 98 ? -6.124 27.87 -2.948 1 83.03 98 MET B C 1
ATOM 1805 O O . MET B 1 98 ? -5.88 28.824 -2.207 1 83.03 98 MET B O 1
ATOM 1809 N N . GLY B 1 99 ? -6.252 28.048 -4.183 1 75.99 99 GLY B N 1
ATOM 1810 C CA . GLY B 1 99 ? -6.269 29.376 -4.775 1 75.99 99 GLY B CA 1
ATOM 1811 C C . GLY B 1 99 ? -5.291 29.528 -5.925 1 75.99 99 GLY B C 1
ATOM 1812 O O . GLY B 1 99 ? -4.299 28.801 -6.004 1 75.99 99 GLY B O 1
ATOM 1813 N N . THR B 1 100 ? -5.597 30.45 -6.589 1 74.52 100 THR B N 1
ATOM 1814 C CA . THR B 1 100 ? -4.805 30.72 -7.784 1 74.52 100 THR B CA 1
ATOM 1815 C C . THR B 1 100 ? -3.467 31.352 -7.415 1 74.52 100 THR B C 1
ATOM 1817 O O . THR B 1 100 ? -3.411 32.257 -6.58 1 74.52 100 THR B O 1
ATOM 1820 N N . GLY B 1 101 ? -2.386 30.769 -7.888 1 81.01 101 GLY B N 1
ATOM 1821 C CA . GLY B 1 101 ? -1.058 31.347 -7.757 1 81.01 101 GLY B CA 1
ATOM 1822 C C . GLY B 1 101 ? -0.327 30.885 -6.51 1 81.01 101 GLY B C 1
ATOM 1823 O O . GLY B 1 101 ? 0.838 31.231 -6.303 1 81.01 101 GLY B O 1
ATOM 1824 N N . ARG B 1 102 ? -0.974 30.265 -5.611 1 87.01 102 ARG B N 1
ATOM 1825 C CA . ARG B 1 102 ? -0.302 29.775 -4.413 1 87.01 102 ARG B CA 1
ATOM 1826 C C . ARG B 1 102 ? 0.487 28.504 -4.709 1 87.01 102 ARG B C 1
ATOM 1828 O O . ARG B 1 102 ? 0.082 27.697 -5.549 1 87.01 102 ARG B O 1
ATOM 1835 N N . ARG B 1 103 ? 1.572 28.368 -4.007 1 93.64 103 ARG B N 1
ATOM 1836 C CA . ARG B 1 103 ? 2.483 27.259 -4.272 1 93.64 103 ARG B CA 1
ATOM 1837 C C . ARG B 1 103 ? 2.369 26.187 -3.194 1 93.64 103 ARG B C 1
ATOM 1839 O O . ARG B 1 103 ? 2.263 26.502 -2.006 1 93.64 103 ARG B O 1
ATOM 1846 N N . ASN B 1 104 ? 2.358 25.003 -3.567 1 96.05 104 ASN B N 1
ATOM 1847 C CA . ASN B 1 104 ? 2.421 23.872 -2.647 1 96.05 104 ASN B CA 1
ATOM 1848 C C . ASN B 1 104 ? 3.821 23.701 -2.064 1 96.05 104 ASN B C 1
ATOM 1850 O O . ASN B 1 104 ? 4.813 24.042 -2.71 1 96.05 104 ASN B O 1
ATOM 1854 N N . ARG B 1 105 ? 3.829 23.269 -0.822 1 97.24 105 ARG B N 1
ATOM 1855 C CA . ARG B 1 105 ? 5.096 22.934 -0.181 1 97.24 105 ARG B CA 1
ATOM 1856 C C . ARG B 1 105 ? 5.025 21.566 0.489 1 97.24 105 ARG B C 1
ATOM 1858 O O . ARG B 1 105 ? 4.024 21.232 1.126 1 97.24 105 ARG B O 1
ATOM 1865 N N . PHE B 1 106 ? 5.997 20.753 0.23 1 98.44 106 PHE B N 1
ATOM 1866 C CA . PHE B 1 106 ? 6.22 19.482 0.909 1 98.44 106 PHE B CA 1
ATOM 1867 C C . PHE B 1 106 ? 7.648 19.391 1.433 1 98.44 106 PHE B C 1
ATOM 1869 O O . PHE B 1 106 ? 8.605 19.541 0.671 1 98.44 106 PHE B O 1
ATOM 1876 N N . THR B 1 107 ? 7.762 19.162 2.79 1 97.87 107 THR B N 1
ATOM 1877 C CA . THR B 1 107 ? 9.099 19.246 3.368 1 97.87 107 THR B CA 1
ATOM 1878 C C . THR B 1 107 ? 9.368 18.055 4.284 1 97.87 107 THR B C 1
ATOM 1880 O O . THR B 1 107 ? 8.455 17.554 4.943 1 97.87 107 THR B O 1
ATOM 1883 N N . LYS B 1 108 ? 10.55 17.663 4.264 1 98.23 108 LYS B N 1
ATOM 1884 C CA . LYS B 1 108 ? 11.103 16.708 5.22 1 98.23 108 LYS B CA 1
ATOM 1885 C C . LYS B 1 108 ? 11.892 17.42 6.315 1 98.23 108 LYS B C 1
ATOM 1887 O O . LYS B 1 108 ? 12.89 18.088 6.033 1 98.23 108 LYS B O 1
ATOM 1892 N N . LEU B 1 109 ? 11.428 17.318 7.539 1 98.43 109 LEU B N 1
ATOM 1893 C CA . LEU B 1 109 ? 12.074 17.979 8.668 1 98.43 109 LEU B CA 1
ATOM 1894 C C . LEU B 1 109 ? 12.691 16.957 9.616 1 98.43 109 LEU B C 1
ATOM 1896 O O . LEU B 1 109 ? 12.293 15.789 9.621 1 98.43 109 LEU B O 1
ATOM 1900 N N . ASP B 1 110 ? 13.779 17.346 10.407 1 98.36 110 ASP B N 1
ATOM 1901 C CA . ASP B 1 110 ? 14.393 16.549 11.465 1 98.36 110 ASP B CA 1
ATOM 1902 C C . ASP B 1 110 ? 14.799 15.17 10.949 1 98.36 110 ASP B C 1
ATOM 1904 O O . ASP B 1 110 ? 14.515 14.154 11.587 1 98.36 110 ASP B O 1
ATOM 1908 N N . HIS B 1 111 ? 15.293 15.165 9.845 1 98.45 111 HIS B N 1
ATOM 1909 C CA . HIS B 1 111 ? 15.658 13.912 9.193 1 98.45 111 HIS B CA 1
ATOM 1910 C C . HIS B 1 111 ? 16.807 13.225 9.923 1 98.45 111 HIS B C 1
ATOM 1912 O O . HIS B 1 111 ? 17.885 13.804 10.077 1 98.45 111 HIS B O 1
ATOM 1918 N N . ASN B 1 112 ? 16.569 12.061 10.437 1 98.55 112 ASN B N 1
ATOM 1919 C CA . ASN B 1 112 ? 17.609 11.21 11.007 1 98.55 112 ASN B CA 1
ATOM 1920 C C . ASN B 1 112 ? 18.463 10.564 9.92 1 98.55 112 ASN B C 1
ATOM 1922 O O . ASN B 1 112 ? 17.974 9.731 9.154 1 98.55 112 ASN B O 1
ATOM 1926 N N . THR B 1 113 ? 19.687 10.799 9.885 1 97.22 113 THR B N 1
ATOM 1927 C CA . THR B 1 113 ? 20.559 10.453 8.768 1 97.22 113 THR B CA 1
ATOM 1928 C C . THR B 1 113 ? 20.846 8.954 8.75 1 97.22 113 THR B C 1
ATOM 1930 O O . THR B 1 113 ? 21.402 8.435 7.78 1 97.22 113 THR B O 1
ATOM 1933 N N . ASN B 1 114 ? 20.431 8.256 9.781 1 97.67 114 ASN B N 1
ATOM 1934 C CA . ASN B 1 114 ? 20.557 6.802 9.776 1 97.67 114 ASN B CA 1
ATOM 1935 C C . ASN B 1 114 ? 19.554 6.157 8.824 1 97.67 114 ASN B C 1
ATOM 1937 O O . ASN B 1 114 ? 19.62 4.953 8.569 1 97.67 114 ASN B O 1
ATOM 1941 N N . TYR B 1 115 ? 18.688 7.013 8.325 1 98.27 115 TYR B N 1
ATOM 1942 C CA . TYR B 1 115 ? 17.667 6.541 7.396 1 98.27 115 TYR B CA 1
ATOM 1943 C C . TYR B 1 115 ? 17.712 7.326 6.091 1 98.27 115 TYR B C 1
ATOM 1945 O O . TYR B 1 115 ? 18.168 8.472 6.064 1 98.27 115 TYR B O 1
ATOM 1953 N N . THR B 1 116 ? 17.323 6.698 5.035 1 98.01 116 THR B N 1
ATOM 1954 C CA . THR B 1 116 ? 17.055 7.382 3.775 1 98.01 116 THR B CA 1
ATOM 1955 C C . THR B 1 116 ? 15.555 7.566 3.568 1 98.01 116 THR B C 1
ATOM 1957 O O . THR B 1 116 ? 14.78 6.621 3.729 1 98.01 116 THR B O 1
ATOM 1960 N N . VAL B 1 117 ? 15.134 8.732 3.35 1 98.39 117 VAL B N 1
ATOM 1961 C CA . VAL B 1 117 ? 13.755 9.075 3.018 1 98.39 117 VAL B CA 1
ATOM 1962 C C . VAL B 1 117 ? 13.705 9.747 1.648 1 98.39 117 VAL B C 1
ATOM 1964 O O . VAL B 1 117 ? 14.136 10.892 1.495 1 98.39 117 VAL B O 1
ATOM 1967 N N . ASP B 1 118 ? 13.149 9.059 0.698 1 98.04 118 ASP B N 1
ATOM 1968 C CA . ASP B 1 118 ? 13.055 9.573 -0.665 1 98.04 118 ASP B CA 1
ATOM 1969 C C . ASP B 1 118 ? 11.65 10.092 -0.961 1 98.04 118 ASP B C 1
ATOM 1971 O O . ASP B 1 118 ? 10.673 9.348 -0.856 1 98.04 118 ASP B O 1
ATOM 1975 N N . ILE B 1 119 ? 11.557 11.29 -1.364 1 98.12 119 ILE B N 1
ATOM 1976 C CA . ILE B 1 119 ? 10.297 11.923 -1.737 1 98.12 119 ILE B CA 1
ATOM 1977 C C . ILE B 1 119 ? 10.242 12.108 -3.252 1 98.12 119 ILE B C 1
ATOM 1979 O O . ILE B 1 119 ? 11.104 12.77 -3.835 1 98.12 119 ILE B O 1
ATOM 1983 N N . GLY B 1 120 ? 9.252 11.51 -3.852 1 97.48 120 GLY B N 1
ATOM 1984 C CA . GLY B 1 120 ? 9.097 11.642 -5.291 1 97.48 120 GLY B CA 1
ATOM 1985 C C . GLY B 1 120 ? 8.494 12.971 -5.707 1 97.48 120 GLY B C 1
ATOM 1986 O O . GLY B 1 120 ? 8.383 13.89 -4.893 1 97.48 120 GLY B O 1
ATOM 1987 N N . ASP B 1 121 ? 8.102 12.968 -6.981 1 96.55 121 ASP B N 1
ATOM 1988 C CA . ASP B 1 121 ? 7.582 14.212 -7.539 1 96.55 121 ASP B CA 1
ATOM 1989 C C . ASP B 1 121 ? 6.154 14.472 -7.064 1 96.55 121 ASP B C 1
ATOM 1991 O O . ASP B 1 121 ? 5.375 13.534 -6.88 1 96.55 121 ASP B O 1
ATOM 1995 N N . TRP B 1 122 ? 5.8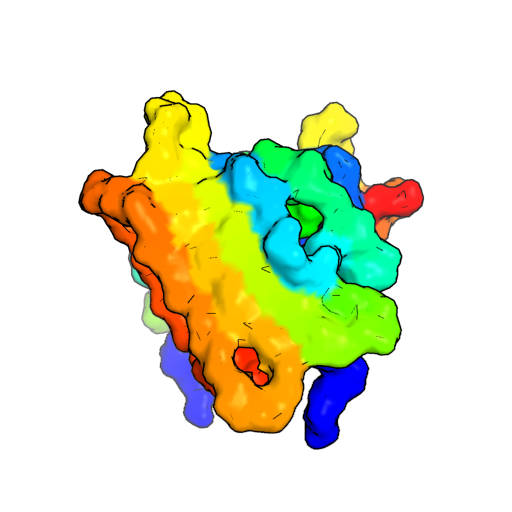17 15.718 -6.914 1 95.9 122 TRP B N 1
ATOM 1996 C CA . TRP B 1 122 ? 4.477 16.23 -6.643 1 95.9 122 TRP B CA 1
ATOM 1997 C C . TRP B 1 122 ? 4.269 17.588 -7.305 1 95.9 122 TRP B C 1
ATOM 1999 O O . TRP B 1 122 ? 5.219 18.195 -7.804 1 95.9 122 TRP B O 1
ATOM 2009 N N . ASN B 1 123 ? 3.064 18.029 -7.311 1 94.89 123 ASN B N 1
ATOM 2010 C CA . ASN B 1 123 ? 2.754 19.264 -8.023 1 94.89 123 ASN B CA 1
ATOM 2011 C C . ASN B 1 123 ? 3.013 20.492 -7.156 1 94.89 123 ASN B C 1
ATOM 2013 O O . ASN B 1 123 ? 2.39 20.659 -6.106 1 94.89 123 ASN B O 1
ATOM 2017 N N . GLU B 1 124 ? 3.877 21.324 -7.609 1 94.07 124 GLU B N 1
ATOM 2018 C CA . GLU B 1 124 ? 4.223 22.522 -6.85 1 94.07 124 GLU B CA 1
ATOM 2019 C C . GLU B 1 124 ? 3.145 23.593 -6.987 1 94.07 124 GLU B C 1
ATOM 2021 O O . GLU B 1 124 ? 3.125 24.562 -6.226 1 94.07 124 GLU B O 1
ATOM 2026 N N . SER B 1 125 ? 2.29 23.422 -8.082 1 91.69 125 SER B N 1
ATOM 2027 C CA . SER B 1 125 ? 1.177 24.341 -8.294 1 91.69 125 SER B CA 1
ATOM 2028 C C . SER B 1 125 ? -0.127 23.585 -8.528 1 91.69 125 SER B C 1
ATOM 2030 O O . SER B 1 125 ? -0.112 22.431 -8.96 1 91.69 125 SER B O 1
ATOM 2032 N N . GLY B 1 126 ? -1.206 24.281 -8.305 1 90.21 126 GLY B N 1
ATOM 2033 C CA . GLY B 1 126 ? -2.483 23.595 -8.423 1 90.21 126 GLY B CA 1
ATOM 2034 C C . GLY B 1 126 ? -2.7 22.55 -7.345 1 90.21 126 GLY B C 1
ATOM 2035 O O . GLY B 1 126 ? -2.334 22.76 -6.186 1 90.21 126 GLY B O 1
ATOM 2036 N N . THR B 1 127 ? -3.374 21.508 -7.685 1 91.73 127 THR B N 1
ATOM 2037 C CA . THR B 1 127 ? -3.589 20.421 -6.737 1 91.73 127 THR B CA 1
ATOM 2038 C C . THR B 1 127 ? -2.295 19.649 -6.495 1 91.73 127 THR B C 1
ATOM 2040 O O . THR B 1 127 ? -1.62 19.247 -7.445 1 91.73 127 THR B O 1
ATOM 2043 N N . MET B 1 128 ? -1.846 19.483 -5.257 1 93.84 128 MET B N 1
ATOM 2044 C CA . MET B 1 128 ? -0.6 18.792 -4.936 1 93.84 128 MET B CA 1
ATOM 2045 C C . MET B 1 128 ? -0.639 17.347 -5.42 1 93.84 128 MET B C 1
ATOM 2047 O O . MET B 1 128 ? 0.319 16.865 -6.028 1 93.84 128 MET B O 1
ATOM 2051 N N . GLY B 1 129 ? -1.76 16.641 -5.046 1 94.13 129 GLY B N 1
ATOM 2052 C CA . GLY B 1 129 ? -1.914 15.281 -5.538 1 94.13 129 GLY B CA 1
ATOM 2053 C C . GLY B 1 129 ? -1.13 14.263 -4.732 1 94.13 129 GLY B C 1
ATOM 2054 O O . GLY B 1 129 ? -0.985 14.404 -3.516 1 94.13 129 GLY B O 1
ATOM 2055 N N . MET B 1 130 ? -0.712 13.237 -5.349 1 96.64 130 MET B N 1
ATOM 2056 C CA . MET B 1 130 ? -0.016 12.137 -4.686 1 96.64 130 MET B CA 1
ATOM 2057 C C . MET B 1 130 ? 1.447 12.489 -4.439 1 96.64 130 MET B C 1
ATOM 2059 O O . MET B 1 130 ? 2.103 13.076 -5.302 1 96.64 130 MET B O 1
ATOM 2063 N N . VAL B 1 131 ? 1.961 12.188 -3.327 1 98.25 131 VAL B N 1
ATOM 2064 C CA . VAL B 1 131 ? 3.364 12.346 -2.959 1 98.25 131 VAL B CA 1
ATOM 2065 C C . VAL B 1 131 ? 3.949 10.993 -2.56 1 98.25 131 VAL B C 1
ATOM 2067 O O . VAL B 1 131 ? 3.734 10.522 -1.44 1 98.25 131 VAL B O 1
ATOM 2070 N N . PRO B 1 132 ? 4.706 10.363 -3.392 1 98.29 132 PRO B N 1
ATOM 2071 C CA . PRO B 1 132 ? 5.333 9.093 -3.017 1 98.29 132 PRO B CA 1
ATOM 2072 C C . PRO B 1 132 ? 6.519 9.278 -2.074 1 98.29 132 PRO B C 1
ATOM 2074 O O . PRO B 1 132 ? 7.365 10.147 -2.302 1 98.29 132 PRO B O 1
ATOM 2077 N N . VAL B 1 133 ? 6.552 8.496 -1.031 1 98.66 133 VAL B N 1
ATOM 2078 C CA . VAL B 1 133 ? 7.639 8.525 -0.058 1 98.66 133 VAL B CA 1
ATOM 2079 C C . VAL B 1 133 ? 8.134 7.105 0.207 1 98.66 133 VAL B C 1
ATOM 2081 O O . VAL B 1 133 ? 7.336 6.202 0.471 1 98.66 133 VAL B O 1
ATOM 2084 N N . THR B 1 134 ? 9.398 6.874 0.121 1 97.95 134 THR B N 1
ATOM 2085 C CA . THR B 1 134 ? 9.991 5.585 0.459 1 97.95 134 THR B CA 1
ATOM 2086 C C . THR B 1 134 ? 11.001 5.734 1.593 1 97.95 134 THR B C 1
ATOM 2088 O O . THR B 1 134 ? 11.794 6.678 1.604 1 97.95 134 THR B O 1
ATOM 2091 N N . VAL B 1 135 ? 10.983 4.845 2.516 1 98.19 135 VAL B N 1
ATOM 2092 C CA . VAL B 1 135 ? 11.873 4.874 3.672 1 98.19 135 VAL B CA 1
ATOM 2093 C C . VAL B 1 135 ? 12.766 3.635 3.668 1 98.19 135 VAL B C 1
ATOM 2095 O O . VAL B 1 135 ? 12.288 2.518 3.454 1 98.19 135 VAL B O 1
ATOM 2098 N N . LYS B 1 136 ? 14.054 3.816 3.924 1 96.85 136 LYS B N 1
ATOM 2099 C CA . LYS B 1 136 ? 15.013 2.72 4.028 1 96.85 136 LYS B CA 1
ATOM 2100 C C . LYS B 1 136 ? 16.038 2.989 5.126 1 96.85 136 LYS B C 1
ATOM 2102 O O . LYS B 1 136 ? 16.327 4.144 5.444 1 96.85 136 LYS B O 1
ATOM 2107 N N . GLU B 1 137 ? 16.484 1.92 5.698 1 93.93 137 GLU B N 1
ATOM 2108 C CA . GLU B 1 137 ? 17.624 2.082 6.596 1 93.93 137 GLU B CA 1
ATOM 2109 C C . GLU B 1 137 ? 18.92 2.269 5.813 1 93.93 137 GLU B C 1
ATOM 2111 O O . GLU B 1 137 ? 19.12 1.639 4.772 1 93.93 137 GLU B O 1
ATOM 2116 N N . GLN B 1 138 ? 19.732 3.244 6.156 1 86.5 138 GLN B N 1
ATOM 2117 C CA . GLN B 1 138 ? 21.007 3.473 5.484 1 86.5 138 GLN B CA 1
ATOM 2118 C C . GLN B 1 138 ? 21.959 2.299 5.695 1 86.5 138 GLN B C 1
ATOM 2120 O O . GLN B 1 138 ? 21.92 1.641 6.737 1 86.5 138 GLN B O 1
#

Secondary structure (DSSP, 8-state):
---TT-SEEEEEEEE-SSS-EEEEEEEEEESEEEETTEEEEEE-HHHHTT-EEPTTTEEEEEEEES-TT----EEEEEEEEETTTTEEEEEEEEEE--STT-B-EEEEES--TTEEEEE----SBS--EEEEEEEEE-/---TT-SEEEEEEEE-SSS-EEEEEEEEEESEEEETTEEEEEE-HHHHTT-EEPTTTEEEEEEEE--TT----EEEEEEEEETTTTEEEEEEEEEE--STT-B-EEEEES--TTEEEEE----SBS--EEEEEEEEE-

Sequence (276 aa):
MADAYGQYVDIQIEDGMKFDVRIENAHLDSGQFYRLGDQNDVLSADDVDDMIIRHNGGRRDICACGDMGSMSGTQGAIDLIDDVKDAKICTLAWSAPMGTGRRNRFTKLDHNTNYTVDIGDWNESGTMGMVPVTVKEQMADAYGQYVDIQIEDGMKFDVRIENAHLDSGQFYRLGDQNDVLSADDVDDMIIRHNGGRRDICACGDMGSMSGTQGAIDLIDDVKDAKICTLAWSAPMGTGRRNRFTKLDHNTNYTVDIGDWNESGTMGMVPVTVKEQ

pLDDT: mean 91.78, std 12.45, range [23.0, 98.89]

Foldseek 3Di:
DQPVQAAKEKEKEWAAEPAKKFKADWDWPFFFKADPPDRPHTDDSVRRGGDIAGYRTGIDITMTAGHVVDNFGIWIKIWIAGPPVRHTQWMWIWDTGGDPPQFIDIDTGPHDPQKDKDWDDFGRDRHRYYIYIYIYGD/DQPVQAAKEKEKEWAAEPAKKFKADWDWPFFFKADPPDRPHTDDSVRRGGDIAGYRTGIDITMTAGHDVDQFGIWIKIWIAGPPVRHTQWMWIWDTGGDPPQFIDIDTGPHDPQKDKDWDDFGRDRHRYYIYIYIYGD

Radius of gyration: 19.7 Å; Cα contacts (8 Å, |Δi|>4): 780; chains: 2; bounding box: 40×54×48 Å

InterPro domains:
  IPR009413 Hemolysin, aegerolysin type [PF06355] (7-137)